Protein AF-A0A4P9VUP2-F1 (afdb_monomer)

pLDDT: mean 77.41, std 13.8, range [39.59, 93.44]

Organism: NCBI:txid202772

Sequence (200 aa):
MFTVSCKVIKLTDTHLALRYLPNLLTIIRLLLIIPISYSLLIERYHLALLLFIVAAASDGLDGFLARKFGWHSRFGAMVDPLADKLMLMAAYIMLTILGHFPLWLTATVIVRDLVIVSGAVSYHFLVGQYEFKPSRIGKLSTFLQIMLALLTIMHLTLLTIPTYISVALIFSVAVVTVMSGLDYVWVWSQKYRQETKRKS

InterPro domains:
  IPR000462 CDP-alcohol phosphatidyltransferase [PF01066] (20-169)
  IPR004570 CDP-diacylglycerol--glycerol-3-phosphate 3-phosphatidyltransferase [PIRSF000847] (20-199)
  IPR043130 CDP-alcohol phosphatidyltransferase, transmembrane domain [G3DSA:1.20.120.1760] (7-196)
  IPR048254 CDP-alcohol phosphatidyltransferase, conserved site [PS00379] (62-84)
  IPR050324 CDP-alcohol phosphatidyltransferase class-I [PTHR14269] (18-186)

Foldseek 3Di:
DDDPDDPPVVVVVVVVVLLCLLVVLLVVLLVLLVVLLVCLVVLVLVVNLVSLVVNVVSLVVSVVSCVVVVSDDPVSVVSSVVSLLVSLLSLQVSCVVVVLAPPVLSVLLVVLVCLVVVVVVVCCVPPHDDPDDQDPLNVVLSVLSSVLSSVSSCCSPPNVDPPVVNVVSSVVSSVSSVVSSVVVVVVSVVVVVVVVVVVD

Nearest PDB structures (foldseek):
  7drk-assembly1_B  TM=8.043E-01  e=2.022E-06  Staphylococcus aureus subsp. aureus N315
  4q7c-assembly1_A  TM=6.728E-01  e=5.869E-03  Archaeoglobus fulgidus DSM 4304
  4q7c-assembly1_B  TM=6.624E-01  e=7.155E-03  Archaeoglobus fulgidus DSM 4304
  4mnd-assembly1_A-2  TM=5.560E-01  e=3.758E-03  Archaeoglobus fulgidus
  6w08-assembly1_A  TM=2.033E-01  e=8.517E+00  Vibrio cholerae O1 biovar El Tor str. N16961

Mean predicted aligned error: 9.99 Å

Radius of gyration: 21.16 Å; Cα contacts (8 Å, |Δi|>4): 131; chains: 1; bounding box: 63×37×69 Å

Structure (mmCIF, N/CA/C/O backbone):
data_AF-A0A4P9VUP2-F1
#
_entry.id   AF-A0A4P9VUP2-F1
#
loop_
_atom_site.group_PDB
_atom_site.id
_atom_site.type_symbol
_atom_site.label_atom_id
_atom_site.label_alt_id
_atom_site.label_comp_id
_atom_site.label_asym_id
_atom_site.label_entity_id
_atom_site.label_seq_id
_atom_site.pdbx_PDB_ins_code
_atom_site.Cartn_x
_atom_site.Cartn_y
_atom_site.Cartn_z
_atom_site.occupancy
_atom_site.B_iso_or_equiv
_atom_site.auth_seq_id
_atom_site.auth_comp_id
_atom_site.auth_asym_id
_atom_site.auth_atom_id
_atom_site.pdbx_PDB_model_num
ATOM 1 N N . MET A 1 1 ? 26.572 20.551 51.428 1.00 39.59 1 MET A N 1
ATOM 2 C CA . MET A 1 1 ? 25.673 19.389 51.254 1.00 39.59 1 MET A CA 1
ATOM 3 C C . MET A 1 1 ? 24.762 19.660 50.054 1.00 39.59 1 MET A C 1
ATOM 5 O O . MET A 1 1 ? 23.651 20.124 50.231 1.00 39.59 1 MET A O 1
ATOM 9 N N . PHE A 1 2 ? 25.266 19.481 48.828 1.00 42.38 2 PHE A N 1
ATOM 10 C CA . PHE A 1 2 ? 24.536 19.740 47.574 1.00 42.38 2 PHE A CA 1
ATOM 11 C C . PHE A 1 2 ? 24.956 18.694 46.537 1.00 42.38 2 PHE A C 1
ATOM 13 O O . PHE A 1 2 ? 25.859 18.934 45.742 1.00 42.38 2 PHE A O 1
ATOM 20 N N . THR A 1 3 ? 24.338 17.510 46.570 1.00 44.03 3 THR A N 1
ATOM 21 C CA . THR A 1 3 ? 24.634 16.472 45.567 1.00 44.03 3 THR A CA 1
ATOM 22 C C . THR A 1 3 ? 23.468 15.511 45.327 1.00 44.03 3 THR A C 1
ATOM 24 O O . THR A 1 3 ? 23.666 14.306 45.337 1.00 44.03 3 THR A O 1
ATOM 27 N N . VAL A 1 4 ? 22.237 15.986 45.099 1.00 48.94 4 VAL A N 1
ATOM 28 C CA . VAL A 1 4 ? 21.150 15.090 44.636 1.00 48.94 4 VAL A CA 1
ATOM 29 C C . VAL A 1 4 ? 20.157 15.826 43.724 1.00 48.94 4 VAL A C 1
ATOM 31 O O . VAL A 1 4 ? 19.003 16.006 44.078 1.00 48.94 4 VAL A O 1
ATOM 34 N N . SER A 1 5 ? 20.579 16.296 42.545 1.00 45.97 5 SER A N 1
ATOM 35 C CA . SER A 1 5 ? 19.615 16.751 41.519 1.00 45.97 5 SER A CA 1
ATOM 36 C C . SER A 1 5 ? 20.206 16.769 40.104 1.00 45.97 5 SER A C 1
ATOM 38 O O . SER A 1 5 ? 20.255 17.795 39.442 1.00 45.97 5 SER A O 1
ATOM 40 N N . CYS A 1 6 ? 20.749 15.640 39.634 1.00 44.41 6 CYS A N 1
ATOM 41 C CA . CYS A 1 6 ? 21.237 15.551 38.243 1.00 44.41 6 CYS A CA 1
ATOM 42 C C . CYS A 1 6 ? 20.919 14.212 37.547 1.00 44.41 6 CYS A C 1
ATOM 44 O O . CYS A 1 6 ? 21.184 14.041 36.361 1.00 44.41 6 CYS A O 1
ATOM 46 N N . LYS A 1 7 ? 20.305 13.245 38.249 1.00 44.66 7 LYS A N 1
ATOM 47 C CA . LYS A 1 7 ? 20.054 11.898 37.696 1.00 44.66 7 LYS A CA 1
ATOM 48 C C . LYS A 1 7 ? 18.617 11.661 37.214 1.00 44.66 7 LYS A C 1
ATOM 50 O O . LYS A 1 7 ? 18.398 10.753 36.424 1.00 44.66 7 LYS A O 1
ATOM 55 N N . VAL A 1 8 ? 17.658 12.494 37.627 1.00 48.06 8 VAL A N 1
ATOM 56 C CA . VAL A 1 8 ? 16.234 12.338 37.261 1.00 48.06 8 VAL A CA 1
ATOM 57 C C . VAL A 1 8 ? 15.907 12.967 35.898 1.00 48.06 8 VAL A C 1
ATOM 59 O O . VAL A 1 8 ? 14.995 12.511 35.223 1.00 48.06 8 VAL A O 1
ATOM 62 N N . ILE A 1 9 ? 16.690 13.944 35.428 1.00 48.47 9 ILE A N 1
ATOM 63 C CA . ILE A 1 9 ? 16.407 14.652 34.164 1.00 48.47 9 ILE A CA 1
ATOM 64 C C . ILE A 1 9 ? 16.790 13.800 32.934 1.00 48.47 9 ILE A C 1
ATOM 66 O O . ILE A 1 9 ? 16.019 13.708 31.987 1.00 48.47 9 ILE A O 1
ATOM 70 N N . LYS A 1 10 ? 17.903 13.046 32.979 1.00 44.09 10 LYS A N 1
ATOM 71 C CA . LYS A 1 10 ? 18.351 12.202 31.846 1.00 44.09 10 LYS A CA 1
ATOM 72 C C . LYS A 1 10 ? 17.485 10.966 31.556 1.00 44.09 10 LYS A C 1
ATOM 74 O O . LYS A 1 10 ? 17.571 10.414 30.459 1.00 44.09 10 LYS A O 1
ATOM 79 N N . LEU A 1 11 ? 16.679 10.510 32.518 1.00 49.81 11 LEU A N 1
ATOM 80 C CA . LEU A 1 11 ? 15.796 9.350 32.331 1.00 49.81 11 LEU A CA 1
ATOM 81 C C . LEU A 1 11 ? 14.461 9.733 31.673 1.00 49.81 11 LEU A C 1
ATOM 83 O O . LEU A 1 11 ? 13.841 8.896 31.029 1.00 49.81 11 LEU A O 1
ATOM 87 N N . THR A 1 12 ? 14.039 10.994 31.762 1.00 52.66 12 THR A N 1
ATOM 88 C CA . THR A 1 12 ? 12.779 11.456 31.158 1.00 52.66 12 THR A CA 1
ATOM 89 C C . THR A 1 12 ? 12.946 11.780 29.669 1.00 52.66 12 THR A C 1
ATOM 91 O O . THR A 1 12 ? 12.065 11.465 28.869 1.00 52.66 12 THR A O 1
ATOM 94 N N . ASP A 1 13 ? 14.105 12.315 29.267 1.00 54.34 13 ASP A N 1
ATOM 95 C CA . ASP A 1 13 ? 14.385 12.711 27.876 1.00 54.34 13 ASP A CA 1
ATOM 96 C C . ASP A 1 13 ? 14.526 11.521 26.915 1.00 54.34 13 ASP A C 1
ATOM 98 O O . ASP A 1 13 ? 14.061 11.568 25.775 1.00 54.34 13 ASP A O 1
ATOM 102 N N . THR A 1 14 ? 15.110 10.413 27.378 1.00 55.12 14 THR A N 1
ATOM 103 C CA . THR A 1 14 ? 15.217 9.181 26.580 1.00 55.12 14 THR A CA 1
ATOM 104 C C . THR A 1 14 ? 13.848 8.540 26.369 1.00 55.12 14 THR A C 1
ATOM 106 O O . THR A 1 14 ? 13.515 8.175 25.245 1.00 55.12 14 THR A O 1
ATOM 109 N N . HIS A 1 15 ? 13.003 8.486 27.401 1.00 54.28 15 HIS A N 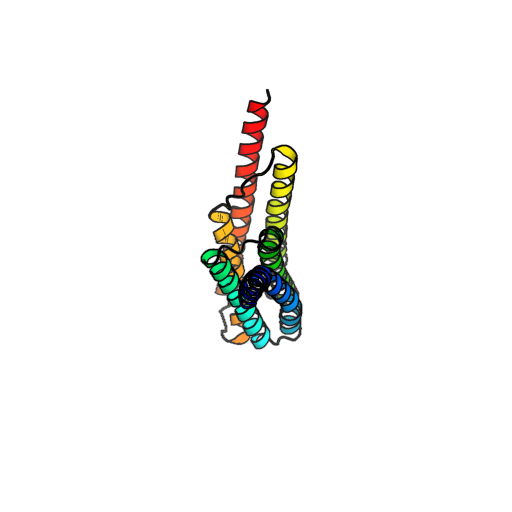1
ATOM 110 C CA . HIS A 1 15 ? 11.629 7.991 27.278 1.00 54.28 15 HIS A CA 1
ATOM 111 C C . HIS A 1 15 ? 10.744 8.865 26.368 1.00 54.28 15 HIS A C 1
ATOM 113 O O . HIS A 1 15 ? 9.864 8.333 25.690 1.00 54.28 15 HIS A O 1
ATOM 119 N N . LEU A 1 16 ? 10.985 10.180 26.312 1.00 57.41 16 LEU A N 1
ATOM 120 C CA . LEU A 1 16 ? 10.319 11.095 25.379 1.00 57.41 16 LEU A CA 1
ATOM 121 C C . LEU A 1 16 ? 10.780 10.873 23.934 1.00 57.41 16 LEU A C 1
ATOM 123 O O . LEU A 1 16 ? 9.935 10.668 23.067 1.00 57.41 16 LEU A O 1
ATOM 127 N N . ALA A 1 17 ? 12.091 10.852 23.675 1.00 59.94 17 ALA A N 1
ATOM 128 C CA . ALA A 1 17 ? 12.650 10.656 22.333 1.00 59.94 17 ALA A CA 1
ATOM 129 C C . ALA A 1 17 ? 12.236 9.309 21.717 1.00 59.94 17 ALA A C 1
ATOM 131 O O . ALA A 1 17 ? 11.832 9.236 20.556 1.00 59.94 17 ALA A O 1
ATOM 132 N N . LEU A 1 18 ? 12.255 8.247 22.523 1.00 60.84 18 LEU A N 1
ATOM 133 C CA . LEU A 1 18 ? 11.871 6.900 22.112 1.00 60.84 18 LEU A CA 1
ATOM 134 C C . LEU A 1 18 ? 10.383 6.791 21.725 1.00 60.84 18 LEU A C 1
ATOM 136 O O . LEU A 1 18 ? 10.020 6.007 20.851 1.00 60.84 18 LEU A O 1
ATOM 140 N N . ARG A 1 19 ? 9.518 7.633 22.305 1.00 61.41 19 ARG A N 1
ATOM 141 C CA . ARG A 1 19 ? 8.081 7.679 21.994 1.00 61.41 19 ARG A CA 1
ATOM 142 C C . ARG A 1 19 ? 7.774 8.285 20.618 1.00 61.41 19 ARG A C 1
ATOM 144 O O . ARG A 1 19 ? 6.694 8.039 20.083 1.00 61.41 19 ARG A O 1
ATOM 151 N N . TYR A 1 20 ? 8.703 9.054 20.045 1.00 70.00 20 TYR A N 1
ATOM 152 C CA . TYR A 1 20 ? 8.580 9.638 18.705 1.00 70.00 20 TYR A CA 1
ATOM 153 C C . TYR A 1 20 ? 9.154 8.753 17.596 1.00 70.00 20 TYR A C 1
ATOM 155 O O . TYR A 1 20 ? 8.881 9.029 16.430 1.00 70.00 20 TYR A O 1
ATOM 163 N N . LEU A 1 21 ? 9.888 7.684 17.931 1.00 73.38 21 LEU A N 1
ATOM 164 C CA . LEU A 1 21 ? 10.453 6.759 16.943 1.00 73.38 21 LEU A CA 1
ATOM 165 C C . LEU A 1 21 ? 9.403 6.212 15.962 1.00 73.38 21 LEU A C 1
ATOM 167 O O . LEU A 1 21 ? 9.634 6.349 14.762 1.00 73.38 21 LEU A O 1
ATOM 171 N N . PRO A 1 22 ? 8.231 5.704 16.406 1.00 71.06 22 PRO A N 1
ATOM 172 C CA . PRO A 1 22 ? 7.223 5.203 15.470 1.00 71.06 22 PRO A CA 1
ATOM 173 C C . PRO A 1 22 ? 6.727 6.297 14.517 1.00 71.06 22 PRO A C 1
ATOM 175 O O . PRO A 1 22 ? 6.568 6.072 13.325 1.00 71.06 22 PRO A O 1
ATOM 178 N N . ASN A 1 23 ? 6.545 7.523 15.020 1.00 77.75 23 ASN A N 1
ATOM 179 C CA . ASN A 1 23 ? 6.106 8.642 14.188 1.00 77.75 23 ASN A CA 1
ATOM 180 C C . ASN A 1 23 ? 7.173 9.026 13.152 1.00 77.75 23 ASN A C 1
ATOM 182 O O . ASN A 1 23 ? 6.862 9.231 11.983 1.00 77.75 23 ASN A O 1
ATOM 186 N N . LEU A 1 24 ? 8.444 9.077 13.557 1.00 80.44 24 LEU A N 1
ATOM 187 C CA . LEU A 1 24 ? 9.547 9.357 12.643 1.00 80.44 24 LEU A CA 1
ATOM 188 C C . LEU A 1 24 ? 9.629 8.306 11.531 1.00 80.44 24 LEU A C 1
ATOM 190 O O . LEU A 1 24 ? 9.800 8.662 10.369 1.00 80.44 24 LEU A O 1
ATOM 194 N N . LEU A 1 25 ? 9.459 7.030 11.867 1.00 79.81 25 LEU A N 1
ATOM 195 C CA . LEU A 1 25 ? 9.545 5.950 10.892 1.00 79.81 25 LEU A CA 1
ATOM 196 C C . LEU A 1 25 ? 8.349 5.929 9.931 1.00 79.81 25 LEU A C 1
ATOM 198 O O . LEU A 1 25 ? 8.556 5.739 8.733 1.00 79.81 25 LEU A O 1
ATOM 202 N N . THR A 1 26 ? 7.137 6.278 10.385 1.00 81.56 26 THR A N 1
ATOM 203 C CA . THR A 1 26 ? 5.999 6.513 9.470 1.00 81.56 26 THR A CA 1
ATOM 204 C C . THR A 1 26 ? 6.253 7.668 8.495 1.00 81.56 26 THR A C 1
ATOM 206 O O . THR A 1 26 ? 5.933 7.556 7.311 1.00 81.56 26 THR A O 1
ATOM 209 N N . ILE A 1 27 ? 6.884 8.761 8.947 1.00 83.06 27 ILE A N 1
ATOM 210 C CA . ILE A 1 27 ? 7.253 9.899 8.085 1.00 83.06 27 ILE A CA 1
ATOM 211 C C . ILE A 1 27 ? 8.319 9.481 7.072 1.00 83.06 27 ILE A C 1
ATOM 213 O O . ILE A 1 27 ? 8.201 9.796 5.889 1.00 83.06 27 ILE A O 1
ATOM 217 N N . ILE A 1 28 ? 9.340 8.745 7.517 1.00 85.38 28 ILE A N 1
ATOM 218 C CA . ILE A 1 28 ? 10.370 8.183 6.639 1.00 85.38 28 ILE A CA 1
ATOM 219 C C . ILE A 1 28 ? 9.712 7.288 5.583 1.00 85.38 28 ILE A C 1
ATOM 221 O O . ILE A 1 28 ? 10.010 7.433 4.403 1.00 85.38 28 ILE A O 1
ATOM 225 N N . ARG A 1 29 ? 8.761 6.430 5.965 1.00 84.25 29 ARG A N 1
ATOM 226 C CA . ARG A 1 29 ? 8.033 5.555 5.035 1.00 84.25 29 ARG A CA 1
ATOM 227 C C . ARG A 1 29 ? 7.263 6.344 3.982 1.00 84.25 29 ARG A C 1
ATOM 229 O O . ARG A 1 29 ? 7.389 6.047 2.798 1.00 84.25 29 ARG A O 1
ATOM 236 N N . LEU A 1 30 ? 6.532 7.382 4.393 1.00 85.81 30 LEU A N 1
ATOM 237 C CA . LEU A 1 30 ? 5.854 8.296 3.468 1.00 85.81 30 LEU A CA 1
ATOM 238 C C . LEU A 1 30 ? 6.846 8.970 2.512 1.00 85.81 30 LEU A C 1
ATOM 240 O O . LEU A 1 30 ? 6.576 9.065 1.316 1.00 85.81 30 LEU A O 1
ATOM 244 N N . LEU A 1 31 ? 8.012 9.382 3.014 1.00 88.62 31 LEU A N 1
ATOM 245 C CA . LEU A 1 31 ? 9.074 9.951 2.188 1.00 88.62 31 LEU A CA 1
ATOM 246 C C . LEU A 1 31 ? 9.635 8.922 1.195 1.00 88.62 31 LEU A C 1
ATOM 248 O O . LEU A 1 31 ? 9.924 9.293 0.062 1.00 88.62 31 LEU A O 1
ATOM 252 N N . LEU A 1 32 ? 9.738 7.642 1.583 1.00 87.69 32 LEU A N 1
ATOM 253 C CA . LEU A 1 32 ? 10.213 6.533 0.742 1.00 87.69 32 LEU A CA 1
ATOM 254 C C . LEU A 1 32 ? 9.271 6.200 -0.425 1.00 87.69 32 LEU A C 1
ATOM 256 O O . LEU A 1 32 ? 9.732 5.661 -1.431 1.00 87.69 32 LEU A O 1
ATOM 260 N N . ILE A 1 33 ? 7.989 6.568 -0.358 1.00 88.81 33 ILE A N 1
ATOM 261 C CA . ILE A 1 33 ? 7.045 6.375 -1.473 1.00 88.81 33 ILE A CA 1
ATOM 262 C C . ILE A 1 33 ? 7.548 7.076 -2.743 1.00 88.81 33 ILE A C 1
ATOM 264 O O . ILE A 1 33 ? 7.440 6.523 -3.841 1.00 88.81 33 ILE A O 1
ATOM 268 N N . ILE A 1 34 ? 8.132 8.269 -2.599 1.00 90.44 34 ILE A N 1
ATOM 269 C CA . ILE A 1 34 ? 8.640 9.079 -3.712 1.00 90.44 34 ILE A CA 1
ATOM 270 C C . ILE A 1 34 ? 9.792 8.371 -4.447 1.00 90.44 34 ILE A C 1
ATOM 272 O O . ILE A 1 34 ? 9.643 8.124 -5.645 1.00 90.44 34 ILE A O 1
ATOM 276 N N . PRO A 1 35 ? 10.917 7.994 -3.800 1.00 91.44 35 PRO A N 1
ATOM 277 C CA . PRO A 1 35 ? 12.009 7.310 -4.478 1.00 91.44 35 PRO A CA 1
ATOM 278 C C . PRO A 1 35 ? 11.624 5.909 -4.961 1.00 91.44 35 PRO A C 1
ATOM 280 O O . PRO A 1 35 ? 12.152 5.489 -5.987 1.00 91.44 35 PRO A O 1
ATOM 283 N N . ILE A 1 36 ? 10.694 5.198 -4.304 1.00 89.56 36 ILE A N 1
ATOM 284 C CA . ILE A 1 36 ? 10.163 3.923 -4.821 1.00 89.56 36 ILE A CA 1
ATOM 285 C C . ILE A 1 36 ? 9.438 4.160 -6.149 1.00 89.56 36 ILE A C 1
ATOM 287 O O . ILE A 1 36 ? 9.768 3.530 -7.153 1.00 89.56 36 ILE A O 1
ATOM 291 N N . SER A 1 37 ? 8.491 5.100 -6.169 1.00 89.31 37 SER A N 1
ATOM 292 C CA . SER A 1 37 ? 7.700 5.421 -7.363 1.00 89.31 37 SER A CA 1
ATOM 293 C C . SER A 1 37 ? 8.581 5.945 -8.494 1.00 89.31 37 SER A C 1
ATOM 295 O O . SER A 1 37 ? 8.442 5.523 -9.638 1.00 89.31 37 SER A O 1
ATOM 297 N N . TYR A 1 38 ? 9.547 6.806 -8.166 1.00 91.31 38 TYR A N 1
ATOM 298 C CA . TYR A 1 38 ? 10.526 7.308 -9.121 1.00 91.31 38 TYR A CA 1
ATOM 299 C C . TYR A 1 38 ? 11.408 6.186 -9.679 1.00 91.31 38 TYR A C 1
ATOM 301 O O . TYR A 1 38 ? 11.597 6.120 -10.887 1.00 91.31 38 TYR A O 1
ATOM 309 N N . SER A 1 39 ? 11.893 5.269 -8.832 1.00 90.25 39 SER A N 1
ATOM 310 C CA . SER A 1 39 ? 12.714 4.125 -9.260 1.00 90.25 39 SER A CA 1
ATOM 311 C C . SER A 1 39 ? 11.954 3.175 -10.185 1.00 90.25 39 SER A C 1
ATOM 313 O O . SER A 1 39 ? 12.545 2.656 -11.128 1.00 90.25 39 SER A O 1
ATOM 315 N N . LEU A 1 40 ? 10.656 2.967 -9.938 1.00 88.75 40 LEU A N 1
ATOM 316 C CA . LEU A 1 40 ? 9.776 2.221 -10.841 1.00 88.75 40 LEU A CA 1
ATOM 317 C C . LEU A 1 40 ? 9.625 2.940 -12.187 1.00 88.75 40 LEU A C 1
ATOM 319 O O . LEU A 1 40 ? 9.721 2.295 -13.225 1.00 88.75 40 LEU A O 1
ATOM 323 N N . LEU A 1 41 ? 9.441 4.263 -12.171 1.00 89.44 41 LEU A N 1
ATOM 324 C CA . LEU A 1 41 ? 9.254 5.069 -13.379 1.00 89.44 41 LEU A CA 1
ATOM 325 C C . LEU A 1 41 ? 10.485 5.069 -14.298 1.00 89.44 41 LEU A C 1
ATOM 327 O O . LEU A 1 41 ? 10.334 5.042 -15.512 1.00 89.44 41 LEU A O 1
ATOM 331 N N . ILE A 1 42 ? 11.694 5.087 -13.731 1.00 91.44 42 ILE A N 1
ATOM 332 C CA . ILE A 1 42 ? 12.955 5.001 -14.493 1.00 91.44 42 ILE A CA 1
ATOM 333 C C . ILE A 1 42 ? 13.393 3.553 -14.773 1.00 91.44 42 ILE A C 1
ATOM 335 O O . ILE A 1 42 ? 14.560 3.324 -15.091 1.00 91.44 42 ILE A O 1
ATOM 339 N N . GLU A 1 43 ? 12.501 2.578 -14.566 1.00 85.81 43 GLU A N 1
ATOM 340 C CA . GLU A 1 43 ? 12.733 1.140 -14.774 1.00 85.81 43 GLU A CA 1
ATOM 341 C C . GLU A 1 43 ? 13.928 0.571 -13.979 1.00 85.81 43 GLU A C 1
ATOM 343 O O . GLU A 1 43 ? 14.460 -0.505 -14.257 1.00 85.81 43 GLU A O 1
ATOM 348 N N . ARG A 1 44 ? 14.352 1.255 -12.907 1.00 89.19 44 ARG A N 1
ATOM 349 C CA . ARG A 1 44 ? 15.364 0.752 -11.966 1.00 89.19 44 ARG A CA 1
ATOM 350 C C . ARG A 1 44 ? 14.708 -0.127 -10.915 1.00 89.19 44 ARG A C 1
ATOM 352 O O . ARG A 1 44 ? 14.742 0.156 -9.714 1.00 89.19 44 ARG A O 1
ATOM 359 N N . TYR A 1 45 ? 14.145 -1.238 -11.374 1.00 87.94 45 TYR A N 1
ATOM 360 C CA . TYR A 1 45 ? 13.364 -2.139 -10.534 1.00 87.94 45 TYR A CA 1
ATOM 361 C C . TYR A 1 45 ? 14.167 -2.700 -9.348 1.00 87.94 45 TYR A C 1
ATOM 363 O O . TYR A 1 45 ? 13.601 -2.939 -8.288 1.00 87.94 45 TYR A O 1
ATOM 371 N N . HIS A 1 46 ? 15.490 -2.864 -9.483 1.00 88.25 46 HIS A N 1
ATOM 372 C CA . HIS A 1 46 ? 16.362 -3.364 -8.412 1.00 88.25 46 HIS A CA 1
ATOM 373 C C . HIS A 1 46 ? 16.421 -2.395 -7.221 1.00 88.25 46 HIS A C 1
ATOM 375 O O . HIS A 1 46 ? 16.355 -2.826 -6.070 1.00 88.25 46 HIS A O 1
ATOM 381 N N . LEU A 1 47 ? 16.479 -1.084 -7.491 1.00 89.12 47 LEU A N 1
ATOM 382 C CA . LEU A 1 47 ? 16.391 -0.054 -6.455 1.00 89.12 47 LEU A CA 1
ATOM 383 C C . LEU A 1 47 ? 14.983 0.010 -5.872 1.00 89.12 47 LEU A C 1
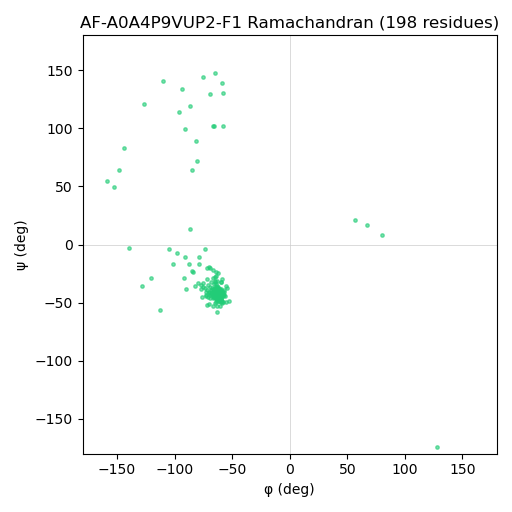ATOM 385 O O . LEU A 1 47 ? 14.842 0.095 -4.656 1.00 89.12 47 LEU A O 1
ATOM 389 N N . ALA A 1 48 ? 13.948 -0.081 -6.714 1.00 88.94 48 ALA A N 1
ATOM 390 C CA . ALA A 1 48 ? 12.565 -0.102 -6.247 1.00 88.94 48 ALA A CA 1
ATOM 391 C C . ALA A 1 48 ? 12.309 -1.277 -5.289 1.00 88.94 48 ALA A C 1
ATOM 393 O O . ALA A 1 48 ? 11.728 -1.077 -4.225 1.00 88.94 48 ALA A O 1
ATOM 394 N N . LEU A 1 49 ? 12.800 -2.475 -5.623 1.00 88.81 49 LEU A N 1
ATOM 395 C CA . LEU A 1 49 ? 12.702 -3.666 -4.781 1.00 88.81 49 LEU A CA 1
ATOM 396 C C . LEU A 1 49 ? 13.418 -3.465 -3.446 1.00 88.81 49 LEU A C 1
ATOM 398 O O . LEU A 1 49 ? 12.841 -3.733 -2.395 1.00 88.81 49 LEU A O 1
ATOM 402 N N . LEU A 1 50 ? 14.660 -2.974 -3.482 1.00 90.94 50 LEU A N 1
ATOM 403 C CA . LEU A 1 50 ? 15.453 -2.749 -2.277 1.00 90.94 50 LEU A CA 1
ATOM 404 C C . LEU A 1 50 ? 14.786 -1.720 -1.358 1.00 90.94 50 LEU A C 1
ATOM 406 O O . LEU A 1 50 ? 14.632 -1.978 -0.167 1.00 90.94 50 LEU A O 1
ATOM 410 N N . LEU A 1 51 ? 14.331 -0.592 -1.905 1.00 90.69 51 LEU A N 1
ATOM 411 C CA . LEU A 1 51 ? 13.623 0.439 -1.146 1.00 90.69 51 LEU A CA 1
ATOM 412 C C . LEU A 1 51 ? 12.299 -0.078 -0.574 1.00 90.69 51 LEU A C 1
ATOM 414 O O . LEU A 1 51 ? 11.979 0.219 0.574 1.00 90.69 51 LEU A O 1
ATOM 418 N N . PHE A 1 52 ? 11.551 -0.874 -1.341 1.00 88.44 52 PHE A N 1
ATOM 419 C CA . PHE A 1 52 ? 10.293 -1.466 -0.891 1.00 88.44 52 PHE A CA 1
ATOM 420 C C . PHE A 1 52 ? 10.508 -2.471 0.250 1.00 88.44 52 PHE A C 1
ATOM 422 O O . PHE A 1 52 ? 9.786 -2.434 1.244 1.00 88.44 52 PHE A O 1
ATOM 429 N N . ILE A 1 53 ? 11.528 -3.332 0.151 1.00 88.44 53 ILE A N 1
ATOM 430 C CA . ILE A 1 53 ? 11.898 -4.272 1.220 1.00 88.44 53 ILE A CA 1
ATOM 431 C C . ILE A 1 53 ? 12.343 -3.514 2.470 1.00 88.44 53 ILE A C 1
ATOM 433 O O . ILE A 1 53 ? 11.911 -3.860 3.567 1.00 88.44 53 ILE A O 1
ATOM 437 N N . VAL A 1 54 ? 13.170 -2.475 2.321 1.00 89.56 54 VAL A N 1
ATOM 438 C CA . VAL A 1 54 ? 13.601 -1.635 3.448 1.00 89.56 54 VAL A CA 1
ATOM 439 C C . VAL A 1 54 ? 12.394 -0.981 4.118 1.00 89.56 54 VAL A C 1
ATOM 441 O O . VAL A 1 54 ? 12.265 -1.076 5.334 1.00 89.56 54 VAL A O 1
ATOM 444 N N . ALA A 1 55 ? 11.472 -0.401 3.345 1.00 87.19 55 ALA A N 1
ATOM 445 C CA . ALA A 1 55 ? 10.259 0.214 3.879 1.00 87.19 55 ALA A CA 1
ATOM 446 C C . ALA A 1 55 ? 9.370 -0.793 4.633 1.00 87.19 55 ALA A C 1
ATOM 448 O O . ALA A 1 55 ? 8.910 -0.502 5.737 1.00 87.19 55 ALA A O 1
ATOM 449 N N . ALA A 1 56 ? 9.170 -1.990 4.072 1.00 83.81 56 ALA A N 1
ATOM 450 C CA . ALA A 1 56 ? 8.391 -3.056 4.702 1.00 83.81 56 ALA A CA 1
ATOM 451 C C . ALA A 1 56 ? 9.069 -3.615 5.967 1.00 83.81 56 ALA A C 1
ATOM 453 O O . ALA A 1 56 ? 8.402 -3.929 6.951 1.00 83.81 56 ALA A O 1
ATOM 454 N N . ALA A 1 57 ? 10.400 -3.726 5.966 1.00 85.75 57 ALA A N 1
ATOM 455 C CA . ALA A 1 57 ? 11.160 -4.150 7.136 1.00 85.75 57 ALA A CA 1
ATOM 456 C C . ALA A 1 57 ? 11.100 -3.104 8.260 1.00 85.75 57 ALA A C 1
ATOM 458 O O . ALA A 1 57 ? 10.966 -3.480 9.425 1.00 85.75 57 ALA A O 1
ATOM 459 N N . SER A 1 58 ? 11.155 -1.810 7.923 1.00 84.12 58 SER A N 1
ATOM 460 C CA . SER A 1 58 ? 10.982 -0.723 8.892 1.00 84.12 58 SER A CA 1
ATOM 461 C C . SER A 1 58 ? 9.629 -0.808 9.600 1.00 84.12 58 SER A C 1
ATOM 463 O O . SER A 1 58 ? 9.607 -0.744 10.823 1.00 84.12 58 SER A O 1
ATOM 465 N N . ASP A 1 59 ? 8.535 -1.076 8.878 1.00 80.50 59 ASP A N 1
ATOM 466 C CA . ASP A 1 59 ? 7.207 -1.265 9.487 1.00 80.50 59 ASP A CA 1
ATOM 467 C C . ASP A 1 59 ? 7.155 -2.408 10.505 1.00 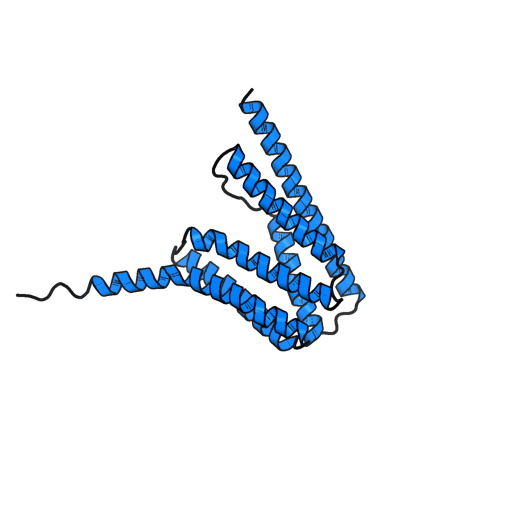80.50 59 ASP A C 1
ATOM 469 O O . ASP A 1 59 ? 6.726 -2.239 11.651 1.00 80.50 59 ASP A O 1
ATOM 473 N N . GLY A 1 60 ? 7.674 -3.576 10.121 1.00 76.75 60 GLY A N 1
ATOM 474 C CA . GLY A 1 60 ? 7.716 -4.730 11.015 1.00 76.75 60 GLY A CA 1
ATOM 475 C C . GLY A 1 60 ? 8.521 -4.455 12.289 1.00 76.75 60 GLY A C 1
ATOM 476 O O . GLY A 1 60 ? 8.129 -4.889 13.379 1.00 76.75 60 GLY A O 1
ATOM 477 N N . LEU A 1 61 ? 9.626 -3.713 12.165 1.00 78.94 61 LEU A N 1
ATOM 478 C CA . LEU A 1 61 ? 10.445 -3.298 13.301 1.00 78.94 61 LEU A CA 1
ATOM 479 C C . LEU A 1 61 ? 9.691 -2.313 14.201 1.00 78.94 61 LEU A C 1
ATOM 481 O O . LEU A 1 61 ? 9.653 -2.527 15.413 1.00 78.94 61 LEU A O 1
ATOM 485 N N . ASP A 1 62 ? 9.026 -1.306 13.642 1.00 75.62 62 ASP A N 1
ATOM 486 C CA . ASP A 1 62 ? 8.257 -0.314 14.406 1.00 75.62 62 ASP A CA 1
ATOM 487 C C . ASP A 1 62 ? 7.111 -0.956 15.171 1.00 75.62 62 ASP A C 1
ATOM 489 O O . ASP A 1 62 ? 6.940 -0.717 16.370 1.00 75.62 62 ASP A O 1
ATOM 493 N N . GLY A 1 63 ? 6.371 -1.843 14.505 1.00 73.38 63 GLY A N 1
ATOM 494 C CA . GLY A 1 63 ? 5.291 -2.609 15.111 1.00 73.38 63 GLY A CA 1
ATOM 495 C C . GLY A 1 63 ? 5.789 -3.523 16.231 1.00 73.38 63 GLY A C 1
ATOM 496 O O . GLY A 1 63 ? 5.122 -3.669 17.262 1.00 73.38 63 GLY A O 1
ATOM 497 N N . PHE A 1 64 ? 6.977 -4.117 16.083 1.00 76.62 64 PHE A N 1
ATOM 498 C CA . PHE A 1 64 ? 7.597 -4.922 17.134 1.00 76.62 64 PHE A CA 1
ATOM 499 C C . PHE A 1 64 ? 8.046 -4.066 18.327 1.00 76.62 64 PHE A C 1
ATOM 501 O O . PHE A 1 64 ? 7.738 -4.406 19.474 1.00 76.62 64 PHE A O 1
ATOM 508 N N . LEU A 1 65 ? 8.718 -2.937 18.079 1.00 72.44 65 LEU A N 1
ATOM 509 C CA . LEU A 1 65 ? 9.152 -2.004 19.122 1.00 72.44 65 LEU A CA 1
ATOM 510 C C . LEU A 1 65 ? 7.946 -1.417 19.872 1.00 72.44 65 LEU A C 1
ATOM 512 O O . LEU A 1 65 ? 7.934 -1.412 21.105 1.00 72.44 65 LEU A O 1
ATOM 516 N N . ALA A 1 66 ? 6.896 -1.001 19.164 1.00 70.75 66 ALA A N 1
ATOM 517 C CA . ALA A 1 66 ? 5.685 -0.444 19.762 1.00 70.75 66 ALA A CA 1
ATOM 518 C C . ALA A 1 66 ? 4.975 -1.449 20.683 1.00 70.75 66 ALA A C 1
ATOM 520 O O . ALA A 1 66 ? 4.509 -1.069 21.762 1.00 70.75 66 ALA A O 1
ATOM 521 N N . ARG A 1 67 ? 4.926 -2.734 20.300 1.00 72.50 67 ARG A N 1
ATOM 522 C CA . ARG A 1 67 ? 4.361 -3.813 21.132 1.00 72.50 67 ARG A CA 1
ATOM 523 C C . ARG A 1 67 ? 5.228 -4.132 22.344 1.00 72.50 67 ARG A C 1
ATOM 525 O O . ARG A 1 67 ? 4.689 -4.355 23.422 1.00 72.50 67 ARG A O 1
ATOM 532 N N . LYS A 1 68 ? 6.553 -4.152 22.179 1.00 74.38 68 LYS A N 1
ATOM 533 C CA . LYS A 1 68 ? 7.491 -4.519 23.248 1.00 74.38 68 LYS A CA 1
ATOM 534 C C . LYS A 1 68 ? 7.628 -3.430 24.313 1.00 74.38 68 LYS A C 1
ATOM 536 O O . LYS A 1 68 ? 7.748 -3.753 25.489 1.00 74.38 68 LYS A O 1
ATOM 541 N N . PHE A 1 69 ? 7.606 -2.159 23.913 1.00 70.12 69 PHE A N 1
ATOM 542 C CA . PHE A 1 69 ? 7.840 -1.024 24.812 1.00 70.12 69 PHE A CA 1
ATOM 543 C C . PHE A 1 69 ? 6.571 -0.244 25.187 1.00 70.12 69 PHE A C 1
ATOM 545 O O . PHE A 1 69 ? 6.637 0.689 25.985 1.00 70.12 69 PHE A O 1
ATOM 552 N N . GLY A 1 70 ? 5.408 -0.600 24.628 1.00 65.06 70 GLY A N 1
ATOM 553 C CA . GLY A 1 70 ? 4.136 0.067 24.926 1.00 65.06 70 GLY A CA 1
ATOM 554 C C . GLY A 1 70 ? 4.064 1.516 24.430 1.00 65.06 70 GLY A C 1
ATOM 555 O O . GLY A 1 70 ? 3.201 2.282 24.858 1.00 65.06 70 GLY A O 1
ATOM 556 N N . TRP A 1 71 ? 4.955 1.922 23.522 1.00 67.31 71 TRP A N 1
ATOM 557 C CA . TRP A 1 71 ? 5.005 3.279 22.975 1.00 67.31 71 TRP A CA 1
ATOM 558 C C . TRP A 1 71 ? 3.959 3.461 21.878 1.00 67.31 71 TRP A C 1
ATOM 560 O O . TRP A 1 71 ? 4.270 3.532 20.695 1.00 67.31 71 TRP A O 1
ATOM 570 N N . HIS A 1 72 ? 2.692 3.521 22.280 1.00 61.84 72 HIS A N 1
ATOM 571 C CA . HIS A 1 72 ? 1.591 3.848 21.381 1.00 61.84 72 HIS A CA 1
ATOM 572 C C . HIS A 1 72 ? 1.275 5.342 21.487 1.00 61.84 72 HIS A C 1
ATOM 574 O O . HIS A 1 72 ? 0.837 5.842 22.527 1.00 61.84 72 HIS A O 1
ATOM 580 N N . SER A 1 73 ? 1.516 6.074 20.401 1.00 68.81 73 SER A N 1
ATOM 581 C CA . SER A 1 73 ? 1.011 7.436 20.224 1.00 68.81 73 SER A CA 1
ATOM 582 C C . SER A 1 73 ? -0.320 7.353 19.469 1.00 68.81 73 SER A C 1
ATOM 584 O O . SER A 1 73 ? -0.421 6.625 18.484 1.00 68.81 73 SER A O 1
ATOM 586 N N . ARG A 1 74 ? -1.361 8.076 19.922 1.00 67.31 74 ARG A N 1
ATOM 587 C CA . ARG A 1 74 ? -2.682 8.069 19.250 1.00 67.31 74 ARG A CA 1
ATOM 588 C C . ARG A 1 74 ? -2.587 8.547 17.799 1.00 67.31 74 ARG A C 1
ATOM 590 O O . ARG A 1 74 ? -3.342 8.079 16.958 1.00 67.31 74 ARG A O 1
ATOM 597 N N . PHE A 1 75 ? -1.659 9.464 17.527 1.00 66.50 75 PHE A N 1
ATOM 598 C CA . PHE A 1 75 ? -1.405 9.988 16.190 1.00 66.50 75 PHE A CA 1
ATOM 599 C C . PHE A 1 75 ? -0.723 8.941 15.301 1.00 66.50 75 PHE A C 1
ATOM 601 O O . PHE A 1 75 ? -1.243 8.605 14.243 1.00 66.50 75 PHE A O 1
ATOM 608 N N . GLY A 1 76 ? 0.377 8.349 15.775 1.00 66.06 76 GLY A N 1
ATOM 609 C CA . GLY A 1 76 ? 1.113 7.318 15.040 1.00 66.06 76 GLY A CA 1
ATOM 610 C C . GLY A 1 76 ? 0.255 6.085 14.762 1.00 66.06 76 GLY A C 1
ATOM 611 O O . GLY A 1 76 ? 0.252 5.595 13.646 1.00 66.06 76 GLY A O 1
ATOM 612 N N . ALA A 1 77 ? -0.573 5.657 15.719 1.00 67.94 77 ALA A N 1
ATOM 613 C CA . ALA A 1 77 ? -1.474 4.517 15.540 1.00 67.94 77 ALA A CA 1
ATOM 614 C C . ALA A 1 77 ? -2.524 4.713 14.427 1.00 67.94 77 ALA A C 1
ATOM 616 O O . ALA A 1 77 ? -3.027 3.731 13.886 1.00 67.94 77 ALA A O 1
ATOM 617 N N . MET A 1 78 ? -2.872 5.961 14.094 1.00 68.25 78 MET A N 1
ATOM 618 C CA . MET A 1 78 ? -3.784 6.279 12.992 1.00 68.25 78 MET A CA 1
ATOM 619 C C . MET A 1 78 ? -3.034 6.484 11.668 1.00 68.25 78 MET A C 1
ATOM 621 O O . MET A 1 78 ? -3.523 6.081 10.614 1.00 68.25 78 MET A O 1
ATOM 625 N N . VAL A 1 79 ? -1.858 7.116 11.720 1.00 72.62 79 VAL A N 1
ATOM 626 C CA . VAL A 1 79 ? -1.049 7.444 10.536 1.00 72.62 79 VAL A CA 1
ATOM 627 C C . VAL A 1 79 ? -0.335 6.218 9.971 1.00 72.62 79 VAL A C 1
ATOM 629 O O . VAL A 1 79 ? -0.209 6.114 8.758 1.00 72.62 79 VAL A O 1
ATOM 632 N N . ASP A 1 80 ? 0.074 5.273 10.812 1.00 74.69 80 ASP A N 1
ATOM 633 C CA . ASP A 1 80 ? 0.831 4.082 10.413 1.00 74.69 80 ASP A CA 1
ATOM 634 C C . ASP A 1 80 ? 0.046 3.195 9.414 1.00 74.69 80 ASP A C 1
ATOM 636 O O . ASP A 1 80 ? 0.495 3.053 8.272 1.00 74.69 80 ASP A O 1
ATOM 640 N N . PRO A 1 81 ? -1.214 2.778 9.688 1.00 74.69 81 PRO A N 1
ATOM 641 C CA . PRO A 1 81 ? -2.026 2.060 8.698 1.00 74.69 81 PRO A CA 1
ATOM 642 C C . PRO A 1 81 ? -2.364 2.876 7.443 1.00 74.69 81 PRO A C 1
ATOM 644 O O . PRO A 1 81 ? -2.703 2.307 6.403 1.00 74.69 81 PRO A O 1
ATOM 647 N N . LEU A 1 82 ? -2.354 4.210 7.539 1.00 78.38 82 LEU A N 1
ATOM 648 C CA . LEU A 1 82 ? -2.603 5.089 6.400 1.00 78.38 82 LEU A CA 1
ATOM 649 C C . LEU A 1 82 ? -1.374 5.141 5.486 1.00 78.38 82 LEU A C 1
ATOM 651 O O . LEU A 1 82 ? -1.520 5.002 4.273 1.00 78.38 82 LEU A O 1
ATOM 655 N N . ALA A 1 83 ? -0.179 5.289 6.061 1.00 83.12 83 ALA A N 1
ATOM 656 C CA . ALA A 1 83 ? 1.087 5.289 5.338 1.00 83.12 83 ALA A CA 1
ATOM 657 C C . ALA A 1 83 ? 1.304 3.969 4.586 1.00 83.12 83 ALA A C 1
ATOM 659 O O . ALA A 1 83 ? 1.665 3.996 3.409 1.00 83.12 83 ALA A O 1
ATOM 660 N N . ASP A 1 84 ? 0.988 2.832 5.211 1.00 81.56 84 ASP A N 1
ATOM 661 C CA . ASP A 1 84 ? 1.071 1.517 4.565 1.00 81.56 84 ASP A CA 1
ATOM 662 C C . ASP A 1 84 ? 0.178 1.400 3.338 1.00 81.56 84 ASP A C 1
ATOM 664 O O . ASP A 1 84 ? 0.614 0.970 2.266 1.00 81.56 84 ASP A O 1
ATOM 668 N N . LYS A 1 85 ? -1.082 1.815 3.476 1.00 85.75 85 LYS A N 1
ATOM 669 C CA . LYS A 1 85 ? -2.029 1.793 2.362 1.00 85.75 85 LYS A CA 1
ATOM 670 C C . LYS A 1 85 ? -1.594 2.727 1.245 1.00 85.75 85 LYS A C 1
ATOM 672 O O . LYS A 1 85 ? -1.665 2.338 0.086 1.00 85.75 85 LYS A O 1
ATOM 677 N N . LEU A 1 86 ? -1.116 3.927 1.572 1.00 88.75 86 LEU A N 1
ATOM 678 C CA . LEU A 1 86 ? -0.628 4.881 0.576 1.00 88.75 86 LEU A CA 1
ATOM 679 C C . LEU A 1 86 ? 0.583 4.337 -0.183 1.00 88.75 86 LEU A C 1
ATOM 681 O O . LEU A 1 86 ? 0.630 4.459 -1.405 1.00 88.75 86 LEU A O 1
ATOM 685 N N . MET A 1 87 ? 1.526 3.694 0.510 1.00 88.19 87 MET A N 1
ATOM 686 C CA . MET A 1 87 ? 2.680 3.062 -0.128 1.00 88.19 87 MET A CA 1
ATOM 687 C C . MET A 1 87 ? 2.246 1.953 -1.092 1.00 88.19 87 MET A C 1
ATOM 689 O O . MET A 1 87 ? 2.715 1.904 -2.231 1.00 88.19 87 MET A O 1
ATOM 693 N N . LEU A 1 88 ? 1.312 1.096 -0.671 1.00 89.50 88 LEU A N 1
ATOM 694 C CA . LEU A 1 88 ? 0.777 0.028 -1.512 1.00 89.50 88 LEU A CA 1
ATOM 695 C C . LEU A 1 88 ? -0.006 0.582 -2.713 1.00 89.50 88 LEU A C 1
ATOM 697 O O . LEU A 1 88 ? 0.208 0.136 -3.838 1.00 89.50 88 LEU A O 1
ATOM 701 N N . MET A 1 89 ? -0.866 1.584 -2.505 1.00 91.38 89 MET A N 1
ATOM 702 C CA . MET A 1 89 ? -1.614 2.246 -3.579 1.00 91.38 89 MET A CA 1
ATOM 703 C C . MET A 1 89 ? -0.678 2.892 -4.598 1.00 91.38 89 MET A C 1
ATOM 705 O O . MET A 1 89 ? -0.870 2.705 -5.798 1.00 91.38 89 MET A O 1
ATOM 709 N N . ALA A 1 90 ? 0.353 3.608 -4.143 1.00 91.31 90 ALA A N 1
ATOM 710 C CA . ALA A 1 90 ? 1.343 4.218 -5.023 1.00 91.31 90 ALA A CA 1
ATOM 711 C C . ALA A 1 90 ? 2.059 3.160 -5.873 1.00 91.31 90 ALA A C 1
ATOM 713 O O . ALA A 1 90 ? 2.152 3.318 -7.090 1.00 91.31 90 ALA A O 1
ATOM 714 N N . ALA A 1 91 ? 2.479 2.043 -5.268 1.00 91.00 91 ALA A N 1
ATOM 715 C CA . ALA A 1 91 ? 3.094 0.938 -5.999 1.00 91.00 91 ALA A CA 1
ATOM 716 C C . ALA A 1 91 ? 2.151 0.349 -7.066 1.00 91.00 91 ALA A C 1
ATOM 718 O O . ALA A 1 91 ? 2.568 0.143 -8.204 1.00 91.00 91 ALA A O 1
ATOM 719 N N . TYR A 1 92 ? 0.872 0.133 -6.741 1.00 93.06 92 TYR A N 1
ATOM 720 C CA . TYR A 1 92 ? -0.123 -0.372 -7.697 1.00 93.06 92 TYR A CA 1
ATOM 721 C C . TYR A 1 92 ? -0.375 0.602 -8.847 1.00 93.06 92 TYR A C 1
ATOM 723 O O . TYR A 1 92 ? -0.429 0.182 -10.003 1.00 93.06 92 TYR A O 1
ATOM 731 N N . ILE A 1 93 ? -0.504 1.897 -8.552 1.00 93.44 93 ILE A N 1
ATOM 732 C CA . ILE A 1 93 ? -0.682 2.939 -9.568 1.00 93.44 93 ILE A CA 1
ATOM 733 C C . ILE A 1 93 ? 0.523 2.954 -10.511 1.00 93.44 93 ILE A C 1
ATOM 735 O O . ILE A 1 93 ? 0.336 2.902 -11.723 1.00 93.44 93 ILE A O 1
ATOM 739 N N . MET A 1 94 ? 1.747 2.937 -9.979 1.00 91.75 94 MET A N 1
ATOM 740 C CA . MET A 1 94 ? 2.963 2.920 -10.799 1.00 91.75 94 MET A CA 1
ATOM 741 C C . MET A 1 94 ? 3.054 1.660 -11.662 1.00 91.75 94 MET A C 1
ATOM 743 O O . MET A 1 94 ? 3.275 1.758 -12.864 1.00 91.75 94 MET A O 1
ATOM 747 N N . LEU A 1 95 ? 2.793 0.479 -11.096 1.00 90.31 95 LEU A N 1
ATOM 748 C CA . LEU A 1 95 ? 2.772 -0.777 -11.856 1.00 90.31 95 LEU A CA 1
ATOM 749 C C . LEU A 1 95 ? 1.660 -0.813 -12.916 1.00 90.31 95 LEU A C 1
ATOM 751 O O . LEU A 1 95 ? 1.810 -1.480 -13.937 1.00 90.31 95 LEU A O 1
ATOM 755 N N . THR A 1 96 ? 0.563 -0.081 -12.710 1.00 93.12 96 THR A N 1
ATOM 756 C CA . THR A 1 96 ? -0.500 0.088 -13.715 1.00 93.12 96 THR A CA 1
ATOM 757 C C . THR A 1 96 ? -0.054 1.004 -14.847 1.00 93.12 96 THR A C 1
ATOM 759 O O . THR A 1 96 ? -0.271 0.680 -16.010 1.00 93.12 96 THR A O 1
ATOM 762 N N . ILE A 1 97 ? 0.596 2.128 -14.524 1.00 91.56 97 ILE A N 1
ATOM 763 C CA . ILE A 1 97 ? 1.135 3.077 -15.513 1.00 91.56 97 ILE A CA 1
ATOM 764 C C . ILE A 1 97 ? 2.188 2.398 -16.395 1.00 91.56 97 ILE A C 1
ATOM 766 O O . ILE A 1 97 ? 2.197 2.602 -17.604 1.00 91.56 97 ILE A O 1
ATOM 770 N N . LEU A 1 98 ? 3.022 1.541 -15.804 1.00 88.44 98 LEU A N 1
ATOM 771 C CA . LEU A 1 98 ? 4.015 0.731 -16.515 1.00 88.44 98 LEU A CA 1
ATOM 772 C C . LEU A 1 98 ? 3.400 -0.441 -17.308 1.00 88.44 98 LEU A C 1
ATOM 774 O O . LEU A 1 98 ? 4.115 -1.161 -17.996 1.00 88.44 98 LEU A O 1
ATOM 778 N N . GLY A 1 99 ? 2.085 -0.661 -17.214 1.00 87.31 99 GLY A N 1
ATOM 779 C CA . GLY A 1 99 ? 1.373 -1.703 -17.957 1.00 87.31 99 GLY A CA 1
ATOM 780 C C . GLY A 1 99 ? 1.479 -3.116 -17.372 1.00 87.31 99 GLY A C 1
ATOM 781 O O . GLY A 1 99 ? 1.010 -4.065 -17.995 1.00 87.31 99 GLY A O 1
ATOM 782 N N . HIS A 1 100 ? 2.052 -3.286 -16.177 1.00 88.12 100 HIS A N 1
ATOM 783 C CA . HIS A 1 100 ? 2.150 -4.594 -15.519 1.00 88.12 100 HIS A CA 1
ATOM 784 C C . HIS A 1 100 ? 0.852 -5.008 -14.830 1.00 88.12 100 HIS A C 1
ATOM 786 O O . HIS A 1 100 ? 0.529 -6.196 -14.790 1.00 88.12 100 HIS A O 1
ATOM 792 N N . PHE A 1 101 ? 0.097 -4.043 -14.302 1.00 90.62 101 PHE A N 1
ATOM 793 C CA . PHE A 1 101 ? -1.225 -4.283 -13.730 1.00 90.62 101 PHE A CA 1
ATOM 794 C C . PHE A 1 101 ? -2.327 -3.682 -14.597 1.00 90.62 101 PHE A C 1
ATOM 796 O O . PHE A 1 101 ? -2.185 -2.569 -15.103 1.00 90.62 101 PHE A O 1
ATOM 803 N N . PRO A 1 102 ? -3.463 -4.379 -14.750 1.00 92.06 102 PRO A N 1
ATOM 804 C CA . PRO A 1 102 ? -4.594 -3.807 -15.445 1.00 92.06 102 PRO A CA 1
ATOM 805 C C . PRO A 1 102 ? -5.299 -2.769 -14.562 1.00 92.06 102 PRO A C 1
ATOM 807 O O . PRO A 1 102 ? -5.453 -2.957 -13.353 1.00 92.06 102 PRO A O 1
ATOM 810 N N . LEU A 1 103 ? -5.807 -1.700 -15.180 1.00 92.44 103 LEU A N 1
ATOM 811 C CA . LEU A 1 103 ? -6.461 -0.589 -14.476 1.00 92.44 103 LEU A CA 1
ATOM 812 C C . LEU A 1 103 ? -7.609 -1.051 -13.568 1.00 92.44 103 LEU A C 1
ATOM 814 O O . LEU A 1 103 ? -7.769 -0.535 -12.463 1.00 92.44 103 LEU A O 1
ATOM 818 N N . TRP A 1 104 ? -8.375 -2.057 -13.999 1.00 93.19 104 TRP A N 1
ATOM 819 C CA . TRP A 1 104 ? -9.496 -2.592 -13.224 1.00 93.19 104 TRP A CA 1
ATOM 820 C C . TRP A 1 104 ? -9.057 -3.211 -11.887 1.00 93.19 104 TRP A C 1
ATOM 822 O O . TRP A 1 104 ? -9.798 -3.113 -10.908 1.00 93.19 104 TRP A O 1
ATOM 832 N N . LEU A 1 105 ? -7.854 -3.795 -11.803 1.00 91.69 105 LEU A N 1
ATOM 833 C CA . LEU A 1 105 ? -7.322 -4.352 -10.556 1.00 91.69 105 LEU A CA 1
ATOM 834 C C . LEU A 1 105 ? -7.054 -3.226 -9.558 1.00 91.69 105 LEU A C 1
ATOM 836 O O . LEU A 1 105 ? -7.561 -3.247 -8.438 1.00 91.69 105 LEU A O 1
ATOM 840 N N . THR A 1 106 ? -6.301 -2.217 -9.988 1.00 92.38 106 THR A N 1
ATOM 841 C CA . THR A 1 106 ? -5.941 -1.063 -9.158 1.00 92.38 106 THR A CA 1
ATOM 842 C C . THR A 1 106 ? -7.175 -0.278 -8.731 1.00 92.38 106 THR A C 1
ATOM 844 O O . THR A 1 106 ? -7.308 0.060 -7.556 1.00 92.38 106 THR A O 1
ATOM 847 N N . ALA A 1 107 ? -8.139 -0.083 -9.635 1.00 92.44 107 ALA A N 1
ATOM 848 C CA . ALA A 1 107 ? -9.427 0.515 -9.302 1.00 92.44 107 ALA A CA 1
ATOM 849 C C . ALA A 1 107 ? -10.177 -0.298 -8.234 1.00 92.44 107 ALA A C 1
ATOM 851 O O . ALA A 1 107 ? -10.694 0.279 -7.283 1.00 92.44 107 ALA A O 1
ATOM 852 N N . THR A 1 108 ? -10.187 -1.632 -8.334 1.00 90.88 108 THR A N 1
ATOM 853 C CA . THR A 1 108 ? -10.833 -2.508 -7.341 1.00 90.88 108 THR A CA 1
ATOM 854 C C . THR A 1 108 ? -10.197 -2.367 -5.957 1.00 90.88 108 THR A C 1
ATOM 856 O O . THR A 1 108 ? -10.914 -2.273 -4.961 1.00 90.88 108 THR A O 1
ATOM 859 N N . VAL A 1 109 ? -8.863 -2.312 -5.881 1.00 90.50 109 VAL A N 1
ATOM 860 C CA . VAL A 1 109 ? -8.131 -2.110 -4.619 1.00 90.50 109 VAL A CA 1
ATOM 861 C C . VAL A 1 109 ? -8.475 -0.753 -4.001 1.00 90.50 109 VAL A C 1
ATOM 863 O O . VAL A 1 109 ? -8.842 -0.698 -2.827 1.00 90.50 109 VAL A O 1
ATOM 866 N N . ILE A 1 110 ? -8.434 0.321 -4.796 1.00 90.94 110 ILE A N 1
ATOM 867 C CA . ILE A 1 110 ? -8.758 1.681 -4.339 1.00 90.94 110 ILE A CA 1
ATOM 868 C C . ILE A 1 110 ? -10.212 1.761 -3.864 1.00 90.94 110 ILE A C 1
ATOM 870 O O . ILE A 1 110 ? -10.472 2.249 -2.766 1.00 90.94 110 ILE A O 1
ATOM 874 N N . VAL A 1 111 ? -11.166 1.245 -4.645 1.00 89.25 111 VAL A N 1
ATOM 875 C CA . VAL A 1 111 ? -12.592 1.242 -4.284 1.00 89.25 111 VAL A CA 1
ATOM 876 C C . VAL A 1 111 ? -12.825 0.460 -2.996 1.00 89.25 111 VAL A C 1
ATOM 878 O O . VAL A 1 111 ? -13.520 0.949 -2.109 1.00 89.25 111 VAL A O 1
ATOM 881 N N . ARG A 1 112 ? -12.219 -0.723 -2.841 1.00 86.69 112 ARG A N 1
ATOM 882 C CA . ARG A 1 112 ? -12.320 -1.516 -1.608 1.00 86.69 112 ARG A CA 1
ATOM 883 C C . ARG A 1 112 ? -11.810 -0.736 -0.400 1.00 86.69 112 ARG A C 1
ATOM 885 O O . ARG A 1 112 ? -12.449 -0.759 0.652 1.00 86.69 112 ARG A O 1
ATOM 892 N N . ASP A 1 113 ? -10.681 -0.047 -0.531 1.00 84.75 113 ASP A N 1
ATOM 893 C CA . ASP A 1 113 ? -10.118 0.745 0.561 1.00 84.75 113 ASP A CA 1
ATOM 894 C C . ASP A 1 113 ? -10.974 1.970 0.891 1.00 84.75 113 ASP A C 1
ATOM 896 O O . ASP A 1 113 ? -11.191 2.245 2.074 1.00 84.75 113 ASP A O 1
ATOM 900 N N . LEU A 1 114 ? -11.537 2.639 -0.120 1.00 85.12 114 LEU A N 1
ATOM 901 C CA . LEU A 1 114 ? -12.511 3.714 0.068 1.00 85.12 114 LEU A CA 1
ATOM 902 C C . LEU A 1 114 ? -13.767 3.219 0.781 1.00 85.12 114 LEU A C 1
ATOM 904 O O . LEU A 1 114 ? -14.206 3.882 1.712 1.00 85.12 114 LEU A O 1
ATOM 908 N N . VAL A 1 115 ? -14.301 2.050 0.415 1.00 83.88 115 VAL A N 1
ATOM 909 C CA . VAL A 1 115 ? -15.455 1.438 1.095 1.00 83.88 115 VAL A CA 1
ATOM 910 C C . VAL A 1 115 ? -15.135 1.180 2.567 1.00 83.88 115 VAL A C 1
ATOM 912 O O . VAL A 1 115 ? -15.928 1.529 3.438 1.00 83.88 115 VAL A O 1
ATOM 915 N N . ILE A 1 116 ? -13.960 0.624 2.878 1.00 79.62 116 ILE A N 1
ATOM 916 C CA . ILE A 1 116 ? -13.559 0.349 4.267 1.00 79.62 116 ILE A CA 1
ATOM 917 C C . ILE A 1 116 ? -13.365 1.634 5.073 1.00 79.62 116 ILE A C 1
ATOM 919 O O . ILE A 1 116 ? -13.710 1.669 6.253 1.00 79.62 116 ILE A O 1
ATOM 923 N N . VAL A 1 117 ? -12.814 2.688 4.476 1.00 79.06 117 VAL A N 1
ATOM 924 C CA . VAL A 1 117 ? -12.655 3.975 5.164 1.00 79.06 117 VAL A CA 1
ATOM 925 C C . VAL A 1 117 ? -14.005 4.673 5.315 1.00 79.06 117 VAL A C 1
ATOM 927 O O . VAL A 1 117 ? -14.316 5.160 6.399 1.00 79.06 117 VAL A O 1
ATOM 930 N N . SER A 1 118 ? -14.842 4.688 4.277 1.00 78.44 118 SER A N 1
ATOM 931 C CA . SER A 1 118 ? -16.109 5.418 4.286 1.00 78.44 118 SER A CA 1
ATOM 932 C C . SER A 1 118 ? -17.061 4.873 5.338 1.00 78.44 118 SER A C 1
ATOM 934 O O . SER A 1 118 ? -17.570 5.652 6.136 1.00 78.44 118 SER A O 1
ATOM 936 N N . GLY A 1 119 ? -17.261 3.557 5.428 1.00 74.75 119 GLY A N 1
ATOM 937 C CA . GLY A 1 119 ? -18.137 3.043 6.480 1.00 74.75 119 GLY A CA 1
ATOM 938 C C . GLY A 1 119 ? -17.474 2.964 7.854 1.00 74.75 119 GLY A C 1
ATOM 939 O O . GLY A 1 119 ? -18.200 2.967 8.844 1.00 74.75 119 GLY A O 1
ATOM 940 N N . ALA A 1 120 ? -16.135 3.011 7.962 1.00 71.50 120 ALA A N 1
ATOM 941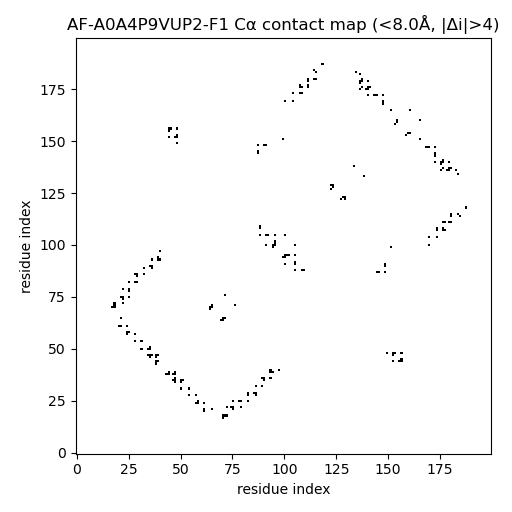 C CA . ALA A 1 120 ? -15.478 3.281 9.245 1.00 71.50 120 ALA A CA 1
ATOM 942 C C . ALA A 1 120 ? -15.902 4.652 9.777 1.00 71.50 120 ALA A C 1
ATOM 944 O O . ALA A 1 120 ? -16.316 4.787 10.928 1.00 71.50 120 ALA A O 1
ATOM 945 N N . VAL A 1 121 ? -15.829 5.655 8.901 1.00 73.44 121 VAL A N 1
ATOM 946 C CA . VAL A 1 121 ? -16.200 7.037 9.185 1.00 73.44 121 VAL A CA 1
ATOM 947 C C . VAL A 1 121 ? -17.698 7.138 9.477 1.00 73.44 121 VAL A C 1
ATOM 949 O O . VAL A 1 121 ? -18.070 7.658 10.526 1.00 73.44 121 VAL A O 1
ATOM 952 N N . SER A 1 122 ? -18.566 6.583 8.622 1.00 72.38 122 SER A N 1
ATOM 953 C CA . SER A 1 122 ? -20.020 6.604 8.837 1.00 72.38 122 SER A CA 1
ATOM 954 C C . SER A 1 122 ? -20.420 5.947 10.157 1.00 72.38 122 SER A C 1
ATOM 956 O O . SER A 1 122 ? -21.242 6.501 10.883 1.00 72.38 122 SER A O 1
ATOM 958 N N . TYR A 1 123 ? -19.822 4.804 10.508 1.00 67.44 123 TYR A N 1
ATOM 959 C CA . TYR A 1 123 ? -20.106 4.141 11.780 1.00 67.44 123 TYR A CA 1
ATOM 960 C C . TYR A 1 123 ? -19.653 4.996 12.971 1.00 67.44 123 TYR A C 1
ATOM 962 O O . TYR A 1 123 ? -20.397 5.148 13.943 1.00 67.44 123 TYR A O 1
ATOM 970 N N . HIS A 1 124 ? -18.466 5.607 12.882 1.00 69.50 124 HIS A N 1
ATOM 971 C CA . HIS A 1 124 ? -17.964 6.477 13.942 1.00 69.50 124 HIS A CA 1
ATOM 972 C C . HIS A 1 124 ? -18.895 7.677 14.190 1.00 69.50 124 HIS A C 1
ATOM 974 O O . HIS A 1 124 ? -19.141 8.014 15.350 1.00 69.50 124 HIS A O 1
ATOM 980 N N . PHE A 1 125 ? -19.442 8.281 13.130 1.00 65.69 125 PHE A N 1
ATOM 981 C CA . PHE A 1 125 ? -20.378 9.404 13.237 1.00 65.69 125 PHE A CA 1
ATOM 982 C C . PHE A 1 125 ? -21.773 9.007 13.752 1.00 65.69 125 PHE A C 1
ATOM 984 O O . PHE A 1 125 ? -22.428 9.827 14.391 1.00 65.69 125 PHE A O 1
ATOM 991 N N . LEU A 1 126 ? -22.241 7.780 13.495 1.00 61.69 126 LEU A N 1
ATOM 992 C CA . LEU A 1 126 ? -23.616 7.356 13.803 1.00 61.69 126 LEU A CA 1
ATOM 993 C C . LEU A 1 126 ? -23.800 6.712 15.191 1.00 61.69 126 LEU A C 1
ATOM 995 O O . LEU A 1 126 ? -24.901 6.784 15.744 1.00 61.69 126 LEU A O 1
ATOM 999 N N . VAL A 1 127 ? -22.768 6.061 15.745 1.00 58.34 127 VAL A N 1
ATOM 1000 C CA . VAL A 1 127 ? -22.940 5.112 16.870 1.00 58.34 127 VAL A CA 1
ATOM 1001 C C . VAL A 1 127 ? -22.024 5.388 18.067 1.00 58.34 127 VAL A C 1
ATOM 1003 O O . VAL A 1 127 ? -22.442 5.205 19.209 1.00 58.34 127 VAL A O 1
ATOM 1006 N N . GLY A 1 128 ? -20.789 5.841 17.840 1.00 57.25 128 GLY A N 1
ATOM 1007 C CA . GLY A 1 128 ? -19.770 6.023 18.884 1.00 57.25 128 GLY A CA 1
ATOM 1008 C C . GLY A 1 128 ? -18.438 5.340 18.549 1.00 57.25 128 GLY A C 1
ATOM 1009 O O . GLY A 1 128 ? -18.257 4.835 17.441 1.00 57.25 128 GLY A O 1
ATOM 1010 N N . GLN A 1 129 ? -17.477 5.353 19.487 1.00 45.97 129 GLN A N 1
ATOM 1011 C CA . GLN A 1 129 ? -16.123 4.821 19.261 1.00 45.97 129 GLN A CA 1
ATOM 1012 C C . GLN A 1 129 ? -16.149 3.309 19.036 1.00 45.97 129 GLN A C 1
ATOM 1014 O O . GLN A 1 129 ? -16.271 2.522 19.971 1.00 45.97 129 GLN A O 1
ATOM 1019 N N . TYR A 1 130 ? -16.031 2.906 17.776 1.00 46.62 130 TYR A N 1
ATOM 1020 C CA . TYR A 1 130 ? -15.954 1.504 17.416 1.00 46.62 130 TYR A CA 1
ATOM 1021 C C . TYR A 1 130 ? -14.510 1.024 17.477 1.00 46.62 130 TYR A C 1
ATOM 1023 O O . TYR A 1 130 ? -13.656 1.490 16.721 1.00 46.62 130 TYR A O 1
ATOM 1031 N N . GLU A 1 131 ? -14.242 0.045 18.338 1.00 47.94 131 GLU A N 1
ATOM 1032 C CA . GLU A 1 131 ? -13.006 -0.723 18.268 1.00 47.94 131 GLU A CA 1
ATOM 1033 C C . GLU A 1 131 ? -13.015 -1.555 16.984 1.00 47.94 131 GLU A C 1
ATOM 1035 O O . GLU A 1 131 ? -13.689 -2.584 16.853 1.00 47.94 131 GLU A O 1
ATOM 1040 N N . PHE A 1 132 ? -12.271 -1.068 15.995 1.00 51.56 132 PHE A N 1
ATOM 1041 C CA . PHE A 1 132 ? -12.084 -1.716 14.710 1.00 51.56 132 PHE A CA 1
ATOM 1042 C C . PHE A 1 132 ? -11.492 -3.117 14.918 1.00 51.56 132 PHE A C 1
ATOM 1044 O O . PHE A 1 132 ? -10.297 -3.276 15.150 1.00 51.56 132 PHE A O 1
ATOM 1051 N N . LYS A 1 133 ? -12.322 -4.160 14.820 1.00 52.25 133 LYS A N 1
ATOM 1052 C CA . LYS A 1 133 ? -11.839 -5.538 14.673 1.00 52.25 133 LYS A CA 1
ATOM 1053 C C . LYS A 1 133 ? -11.729 -5.845 13.179 1.00 52.25 133 LYS A C 1
ATOM 1055 O O . LYS A 1 133 ? -12.757 -6.115 12.559 1.00 52.25 133 LYS A O 1
ATOM 1060 N N . PRO A 1 134 ? -10.526 -5.774 12.577 1.00 56.03 134 PRO A N 1
ATOM 1061 C CA . PRO A 1 134 ? -10.339 -6.138 11.178 1.00 56.03 134 PRO A CA 1
ATOM 1062 C C . PRO A 1 134 ? -10.775 -7.586 10.936 1.00 56.03 134 PRO A C 1
ATOM 1064 O O . PRO A 1 134 ? -10.365 -8.488 11.677 1.00 56.03 134 PRO A O 1
ATOM 1067 N N . SER A 1 135 ? -11.603 -7.807 9.908 1.00 67.44 135 SER A N 1
ATOM 1068 C CA . SER A 1 135 ? -12.037 -9.155 9.531 1.00 67.44 135 SER A CA 1
ATOM 1069 C C . SER A 1 135 ? -10.831 -9.969 9.049 1.00 67.44 135 SER A C 1
ATOM 1071 O O . SER A 1 135 ? -9.868 -9.426 8.496 1.00 67.44 135 SER A O 1
ATOM 1073 N N . ARG A 1 136 ? -10.843 -11.289 9.283 1.00 73.88 136 ARG A N 1
ATOM 1074 C CA . ARG A 1 136 ? -9.745 -12.171 8.843 1.00 73.88 136 ARG A CA 1
ATOM 1075 C C . ARG A 1 136 ? -9.560 -12.120 7.321 1.00 73.88 136 ARG A C 1
ATOM 1077 O O . ARG A 1 136 ? -8.429 -12.183 6.852 1.00 73.88 136 ARG A O 1
ATOM 1084 N N . ILE A 1 137 ? -10.652 -11.922 6.581 1.00 74.56 137 ILE A N 1
ATOM 1085 C CA . ILE A 1 137 ? -10.662 -11.794 5.119 1.00 74.56 137 ILE A CA 1
ATOM 1086 C C . ILE A 1 137 ? -9.981 -10.487 4.695 1.00 74.56 137 ILE A C 1
ATOM 1088 O O . ILE A 1 137 ? -9.157 -10.491 3.784 1.00 74.56 137 ILE A O 1
ATOM 1092 N N . GLY A 1 138 ? -10.235 -9.386 5.409 1.00 77.50 138 GLY A N 1
ATOM 1093 C CA . GLY A 1 138 ? -9.590 -8.103 5.130 1.00 77.50 138 GLY A CA 1
ATOM 1094 C C . GLY A 1 138 ? -8.079 -8.089 5.360 1.00 77.50 138 GLY A C 1
ATOM 1095 O O . GLY A 1 138 ? -7.372 -7.399 4.630 1.00 77.50 138 GLY A O 1
ATOM 1096 N N . LYS A 1 139 ? -7.580 -8.868 6.330 1.00 80.81 139 LYS A N 1
ATOM 1097 C CA . LYS A 1 139 ? -6.133 -9.072 6.529 1.00 80.81 139 LYS A CA 1
ATOM 1098 C C . LYS A 1 139 ? -5.518 -9.939 5.434 1.00 80.81 139 LYS A C 1
ATOM 1100 O O . LYS A 1 139 ? -4.402 -9.675 4.995 1.00 80.81 139 LYS A O 1
ATOM 1105 N N . LEU A 1 140 ? -6.242 -10.973 5.004 1.00 85.50 140 LEU A N 1
ATOM 1106 C CA . LEU A 1 140 ? -5.783 -11.851 3.934 1.00 85.50 140 LEU A CA 1
ATOM 1107 C C . LEU A 1 140 ? -5.672 -11.088 2.611 1.00 85.50 140 LEU A C 1
ATOM 1109 O O . LEU A 1 140 ? -4.670 -11.228 1.919 1.0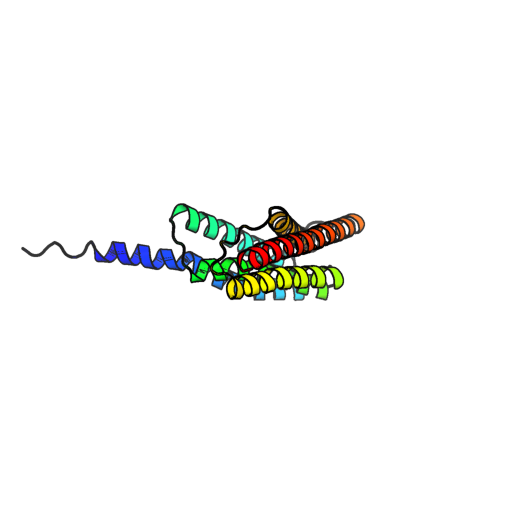0 85.50 140 LEU A O 1
ATOM 1113 N N . SER A 1 141 ? -6.647 -10.233 2.283 1.00 86.81 141 SER A N 1
ATOM 1114 C CA . SER A 1 141 ? -6.601 -9.451 1.045 1.00 86.81 141 SER A CA 1
ATOM 1115 C C . SER A 1 141 ? -5.406 -8.500 1.012 1.00 86.81 141 SER A C 1
ATOM 1117 O O . SER A 1 141 ? -4.713 -8.443 0.005 1.00 86.81 141 SER A O 1
ATOM 1119 N N . THR A 1 142 ? -5.118 -7.792 2.111 1.00 86.19 142 THR A N 1
ATOM 1120 C CA . THR A 1 142 ? -3.958 -6.885 2.175 1.00 86.19 142 THR A CA 1
ATOM 1121 C C . THR A 1 142 ? -2.641 -7.650 2.090 1.00 86.19 142 THR A C 1
ATOM 1123 O O . THR A 1 142 ? -1.732 -7.220 1.390 1.00 86.19 142 THR A O 1
ATOM 1126 N N . PHE A 1 143 ? -2.548 -8.817 2.736 1.00 87.69 143 PHE A N 1
ATOM 1127 C CA . PHE A 1 143 ? -1.371 -9.680 2.626 1.00 87.69 143 PHE A CA 1
ATOM 1128 C C . PHE A 1 143 ? -1.132 -10.129 1.179 1.00 87.69 143 PHE A C 1
ATOM 1130 O O . PHE A 1 143 ? -0.024 -9.995 0.667 1.00 87.69 143 PHE A O 1
ATOM 1137 N N . LEU A 1 144 ? -2.180 -10.598 0.494 1.00 89.25 144 LEU A N 1
ATOM 1138 C CA . LEU A 1 144 ? -2.089 -10.998 -0.909 1.00 89.25 144 LEU A CA 1
ATOM 1139 C C . LEU A 1 144 ? -1.736 -9.825 -1.826 1.00 89.25 144 LEU A C 1
ATOM 1141 O O . LEU A 1 144 ? -0.956 -10.004 -2.755 1.00 89.25 144 LEU A O 1
ATOM 1145 N N . GLN A 1 145 ? -2.253 -8.624 -1.559 1.00 90.81 145 GLN A N 1
ATOM 1146 C CA . GLN A 1 145 ? -1.917 -7.441 -2.349 1.00 90.81 145 GLN A CA 1
ATOM 1147 C C . GLN A 1 145 ? -0.441 -7.047 -2.213 1.00 90.81 145 GLN A C 1
ATOM 1149 O O . GLN A 1 145 ? 0.195 -6.740 -3.224 1.00 90.81 145 GLN A O 1
ATOM 1154 N N . ILE A 1 146 ? 0.104 -7.081 -0.991 1.00 89.69 146 ILE A N 1
ATOM 1155 C CA . ILE A 1 146 ? 1.532 -6.839 -0.728 1.00 89.69 146 ILE A CA 1
ATOM 1156 C C . ILE A 1 146 ? 2.379 -7.904 -1.427 1.00 89.69 146 ILE A C 1
ATOM 1158 O O . ILE A 1 146 ? 3.341 -7.568 -2.116 1.00 89.69 146 ILE A O 1
ATOM 1162 N N . MET A 1 147 ? 2.001 -9.180 -1.301 1.00 90.00 147 MET A N 1
ATOM 1163 C CA . MET A 1 147 ? 2.693 -10.284 -1.971 1.00 90.00 147 MET A CA 1
ATOM 1164 C C . MET A 1 147 ? 2.672 -10.137 -3.492 1.00 90.00 147 MET A C 1
ATOM 1166 O O . MET A 1 147 ? 3.707 -10.316 -4.124 1.00 90.00 147 MET A O 1
ATOM 1170 N N . LEU A 1 148 ? 1.539 -9.757 -4.086 1.00 91.25 148 LEU A N 1
ATOM 1171 C CA . LEU A 1 148 ? 1.441 -9.529 -5.526 1.00 91.25 148 LEU A CA 1
ATOM 1172 C C . LEU A 1 148 ? 2.362 -8.395 -5.987 1.00 91.25 148 LEU A C 1
ATOM 1174 O O . LEU A 1 148 ? 3.084 -8.569 -6.969 1.00 91.25 148 LEU A O 1
ATOM 1178 N N . ALA A 1 149 ? 2.371 -7.256 -5.286 1.00 90.00 149 ALA A N 1
ATOM 1179 C CA . ALA A 1 149 ? 3.266 -6.148 -5.616 1.00 90.00 149 ALA A CA 1
ATOM 1180 C C . ALA A 1 149 ? 4.737 -6.578 -5.532 1.00 90.00 149 ALA A C 1
ATOM 1182 O O . ALA A 1 149 ? 5.493 -6.369 -6.477 1.00 90.00 149 ALA A O 1
ATOM 1183 N N . LEU A 1 150 ? 5.126 -7.247 -4.444 1.00 89.38 150 LEU A N 1
ATOM 1184 C CA . LEU A 1 150 ? 6.498 -7.700 -4.229 1.00 89.38 150 LEU A CA 1
ATOM 1185 C C . LEU A 1 150 ? 6.938 -8.733 -5.276 1.00 89.38 150 LEU A C 1
ATOM 1187 O O . LEU A 1 150 ? 8.010 -8.583 -5.858 1.00 89.38 150 LEU A O 1
ATOM 1191 N N . LEU A 1 151 ? 6.102 -9.732 -5.574 1.00 88.94 151 LEU A N 1
ATOM 1192 C CA . LEU A 1 151 ? 6.376 -10.730 -6.614 1.00 88.94 151 LEU A CA 1
ATOM 1193 C C . LEU A 1 151 ? 6.467 -10.102 -8.006 1.00 88.94 151 LEU A C 1
ATOM 1195 O O . LEU A 1 151 ? 7.300 -10.519 -8.804 1.00 88.94 151 LEU A O 1
ATOM 1199 N N . THR A 1 152 ? 5.657 -9.083 -8.292 1.00 88.12 152 THR A N 1
ATOM 1200 C CA . THR A 1 152 ? 5.710 -8.367 -9.574 1.00 88.12 152 THR A CA 1
ATOM 1201 C C . THR A 1 152 ? 6.992 -7.549 -9.690 1.00 88.12 152 THR A C 1
ATOM 1203 O O . THR A 1 152 ? 7.662 -7.606 -10.711 1.00 88.12 152 THR A O 1
ATOM 1206 N N . ILE A 1 153 ? 7.415 -6.847 -8.638 1.00 86.56 153 ILE A N 1
ATOM 1207 C CA . ILE A 1 153 ? 8.696 -6.123 -8.659 1.00 86.56 153 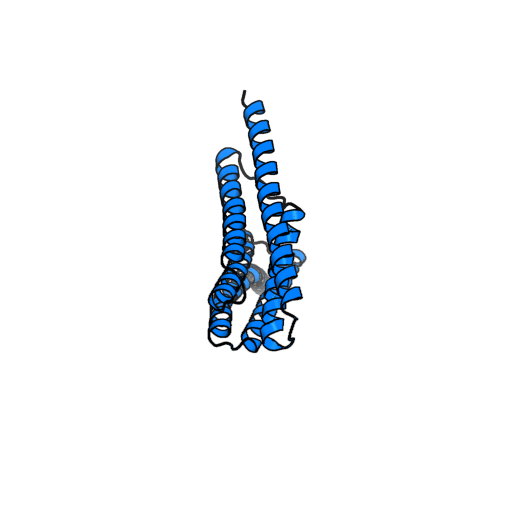ILE A CA 1
ATOM 1208 C C . ILE A 1 153 ? 9.875 -7.113 -8.750 1.00 86.56 153 ILE A C 1
ATOM 1210 O O . ILE A 1 153 ? 10.833 -6.879 -9.487 1.00 86.56 153 ILE A O 1
ATOM 1214 N N . MET A 1 154 ? 9.800 -8.260 -8.067 1.00 86.44 154 MET A N 1
ATOM 1215 C CA . MET A 1 154 ? 10.775 -9.347 -8.222 1.00 86.44 154 MET A CA 1
ATOM 1216 C C . MET A 1 154 ? 10.803 -9.907 -9.646 1.00 86.44 154 MET A C 1
ATOM 1218 O O . MET A 1 154 ? 11.878 -10.215 -10.166 1.00 86.44 154 MET A O 1
ATOM 1222 N N . HIS A 1 155 ? 9.637 -10.008 -10.287 1.00 85.31 155 HIS A N 1
ATOM 1223 C CA . HIS A 1 155 ? 9.525 -10.459 -11.666 1.00 85.31 155 HIS A CA 1
ATOM 1224 C C . HIS A 1 155 ? 10.294 -9.542 -12.632 1.00 85.31 155 HIS A C 1
ATOM 1226 O O . HIS A 1 155 ? 10.961 -10.000 -13.556 1.00 85.31 155 HIS A O 1
ATOM 1232 N N . LEU A 1 156 ? 10.246 -8.236 -12.379 1.00 82.88 156 LEU A N 1
ATOM 1233 C CA . LEU A 1 156 ? 10.904 -7.221 -13.204 1.00 82.88 156 LEU A CA 1
ATOM 1234 C C . LEU A 1 156 ? 12.411 -7.095 -12.936 1.00 82.88 156 LEU A C 1
ATOM 1236 O O . LEU A 1 156 ? 13.112 -6.418 -13.680 1.00 82.88 156 LEU A O 1
ATOM 1240 N N . THR A 1 157 ? 12.923 -7.726 -11.875 1.00 81.50 157 THR A N 1
ATOM 1241 C CA . THR A 1 157 ? 14.321 -7.584 -11.435 1.00 81.50 157 THR A CA 1
ATOM 1242 C C . THR A 1 157 ? 15.150 -8.846 -11.588 1.00 81.50 157 THR A C 1
ATOM 1244 O O . THR A 1 157 ? 16.224 -8.800 -12.180 1.00 81.50 157 THR A O 1
ATOM 1247 N N . LEU A 1 158 ? 14.699 -9.947 -10.982 1.00 74.62 158 LEU A N 1
ATOM 1248 C CA . LEU A 1 158 ? 15.499 -11.156 -10.771 1.00 74.62 158 LEU A CA 1
ATOM 1249 C C . LEU A 1 158 ? 14.887 -12.396 -11.435 1.00 74.62 158 LEU A C 1
ATOM 1251 O O . LEU A 1 158 ? 15.623 -13.323 -11.761 1.00 74.62 158 LEU A O 1
ATOM 1255 N N . LEU A 1 159 ? 13.560 -12.455 -11.595 1.00 73.19 159 LEU A N 1
ATOM 1256 C CA . LEU A 1 159 ? 12.850 -13.680 -11.976 1.00 73.19 159 LEU A CA 1
ATOM 1257 C C . LEU A 1 159 ? 11.957 -13.468 -13.194 1.00 73.19 159 LEU A C 1
ATOM 1259 O O . LEU A 1 159 ? 10.982 -12.742 -13.120 1.00 73.19 159 LEU A O 1
ATOM 1263 N N . THR A 1 160 ? 12.154 -14.186 -14.294 1.00 77.44 160 THR A N 1
ATOM 1264 C CA . THR A 1 160 ? 11.160 -14.175 -15.380 1.00 77.44 160 THR A CA 1
ATOM 1265 C C . THR A 1 160 ? 10.022 -15.148 -15.054 1.00 77.44 160 THR A C 1
ATOM 1267 O O . THR A 1 160 ? 10.072 -16.328 -15.386 1.00 77.44 160 THR A O 1
ATOM 1270 N N . ILE A 1 161 ? 8.996 -14.661 -14.355 1.00 75.69 161 ILE A N 1
ATOM 1271 C CA . ILE A 1 161 ? 7.756 -15.389 -14.094 1.00 75.69 161 ILE A CA 1
ATOM 1272 C C . ILE A 1 161 ? 6.977 -15.533 -15.413 1.00 75.69 161 ILE A C 1
ATOM 1274 O O . ILE A 1 161 ? 6.756 -14.539 -16.108 1.00 75.69 161 ILE A O 1
ATOM 1278 N N . PRO A 1 162 ? 6.529 -16.746 -15.771 1.00 82.75 162 PRO A N 1
ATOM 1279 C CA . PRO A 1 162 ? 5.676 -16.944 -16.932 1.00 82.75 162 PRO A CA 1
ATOM 1280 C C . PRO A 1 162 ? 4.376 -16.141 -16.831 1.00 82.75 162 PRO A C 1
ATOM 1282 O O . PRO A 1 162 ? 3.719 -16.123 -15.788 1.00 82.75 162 PRO A O 1
ATOM 1285 N N . THR A 1 163 ? 3.951 -15.539 -17.942 1.00 80.25 163 THR A N 1
ATOM 1286 C CA . THR A 1 163 ? 2.811 -14.608 -17.988 1.00 80.25 163 THR A CA 1
ATOM 1287 C C . THR A 1 163 ? 1.517 -15.206 -17.424 1.00 80.25 163 THR A C 1
ATOM 1289 O O . THR A 1 163 ? 0.767 -14.511 -16.743 1.00 80.25 163 THR A O 1
ATOM 1292 N N . TYR A 1 164 ? 1.268 -16.504 -17.634 1.00 83.88 164 TYR A N 1
ATOM 1293 C CA . TYR A 1 164 ? 0.077 -17.184 -17.111 1.00 83.88 164 TYR A CA 1
ATOM 1294 C C . TYR A 1 164 ? 0.032 -17.226 -15.574 1.00 83.88 164 TYR A C 1
ATOM 1296 O O . TYR A 1 164 ? -1.049 -17.115 -14.997 1.00 83.88 164 TYR A O 1
ATOM 1304 N N . ILE A 1 165 ? 1.186 -17.330 -14.902 1.00 84.88 165 ILE A N 1
ATOM 1305 C CA . ILE A 1 165 ? 1.267 -17.317 -13.433 1.00 84.88 165 ILE A CA 1
ATOM 1306 C C . ILE A 1 165 ? 0.972 -15.911 -12.913 1.0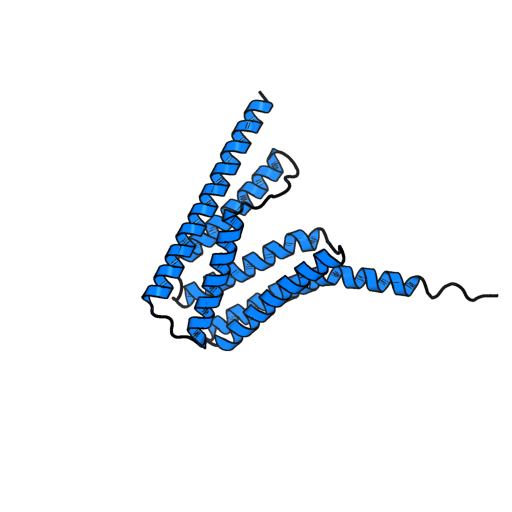0 84.88 165 ILE A C 1
ATOM 1308 O O . ILE A 1 165 ? 0.178 -15.757 -11.987 1.00 84.88 165 ILE A O 1
ATOM 1312 N N . SER A 1 166 ? 1.556 -14.884 -13.536 1.00 83.12 166 SER A N 1
ATOM 1313 C CA . SER A 1 166 ? 1.316 -13.481 -13.178 1.00 83.12 166 SER A CA 1
ATOM 1314 C C . SER A 1 166 ? -0.162 -13.109 -13.324 1.00 83.12 166 SER A C 1
ATOM 1316 O O . SER A 1 166 ? -0.746 -12.509 -12.422 1.00 83.12 166 SER A O 1
ATOM 1318 N N . VAL A 1 167 ? -0.806 -13.539 -14.414 1.00 85.56 167 VAL A N 1
ATOM 1319 C CA . VAL A 1 167 ? -2.246 -13.334 -14.634 1.00 85.56 167 VAL A CA 1
ATOM 1320 C C . VAL A 1 167 ? -3.078 -14.078 -13.585 1.00 85.56 167 VAL A C 1
ATOM 1322 O O . VAL A 1 167 ? -3.977 -13.481 -12.993 1.00 85.56 167 VAL A O 1
ATOM 1325 N N . ALA A 1 168 ? -2.769 -15.345 -13.291 1.00 87.69 168 ALA A N 1
ATOM 1326 C CA . ALA A 1 168 ? -3.476 -16.108 -12.260 1.00 87.69 168 ALA A CA 1
ATOM 1327 C C . ALA A 1 168 ? -3.363 -1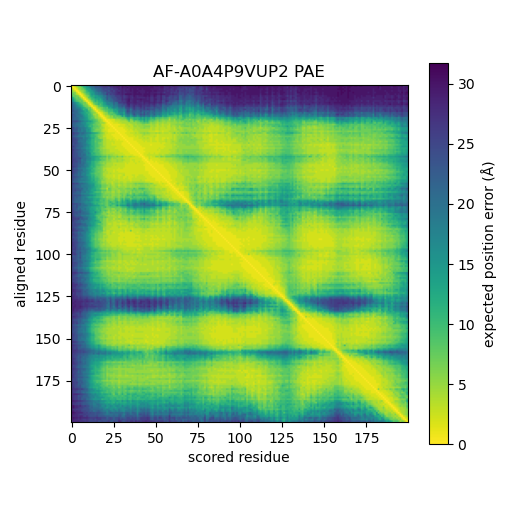5.455 -10.870 1.00 87.69 168 ALA A C 1
ATOM 1329 O O . ALA A 1 168 ? -4.361 -15.343 -10.154 1.00 87.69 168 ALA A O 1
ATOM 1330 N N . LEU A 1 169 ? -2.172 -14.963 -10.513 1.00 87.44 169 LEU A N 1
ATOM 1331 C CA . LEU A 1 169 ? -1.934 -14.204 -9.285 1.00 87.44 169 LEU A CA 1
ATOM 1332 C C . LEU A 1 169 ? -2.799 -12.937 -9.240 1.00 87.44 169 LEU A C 1
ATOM 1334 O O . LEU A 1 169 ? -3.518 -12.739 -8.261 1.00 87.44 169 LEU A O 1
ATOM 1338 N N . ILE A 1 170 ? -2.817 -12.135 -10.308 1.00 89.69 170 ILE A N 1
ATOM 1339 C CA . ILE A 1 170 ? -3.656 -10.929 -10.409 1.00 89.69 170 ILE A CA 1
ATOM 1340 C C . ILE A 1 170 ? -5.138 -11.258 -10.180 1.00 89.69 170 ILE A C 1
ATOM 1342 O O . ILE A 1 170 ? -5.790 -10.616 -9.354 1.00 89.69 170 ILE A O 1
ATOM 1346 N N . PHE A 1 171 ? -5.670 -12.279 -10.857 1.00 90.25 171 PHE A N 1
ATOM 1347 C CA . PHE A 1 171 ? -7.068 -12.684 -10.694 1.00 90.25 171 PHE A CA 1
ATOM 1348 C C . PHE A 1 171 ? -7.365 -13.193 -9.281 1.00 90.25 171 PHE A C 1
ATOM 1350 O O . PHE A 1 171 ? -8.385 -12.818 -8.704 1.00 90.25 171 PHE A O 1
ATOM 1357 N N . SER A 1 172 ? -6.475 -13.991 -8.688 1.00 87.81 172 SER A N 1
ATOM 1358 C CA . SER A 1 172 ? -6.656 -14.466 -7.311 1.00 87.81 172 SER A CA 1
ATOM 1359 C C . SER A 1 172 ? -6.722 -13.308 -6.307 1.00 87.81 172 SER A C 1
ATOM 1361 O O . SER A 1 172 ? -7.626 -13.267 -5.469 1.00 87.81 172 SER A O 1
ATOM 1363 N N . VAL A 1 173 ? -5.836 -12.313 -6.435 1.00 90.12 173 VAL A N 1
ATOM 1364 C CA . VAL A 1 173 ? -5.839 -11.119 -5.580 1.00 90.12 173 VAL A CA 1
ATOM 1365 C C . VAL A 1 173 ? -7.095 -10.287 -5.803 1.00 90.12 173 VAL A C 1
ATOM 1367 O O . VAL A 1 173 ? -7.691 -9.821 -4.829 1.00 90.12 173 VAL A O 1
ATOM 1370 N N . ALA A 1 174 ? -7.539 -10.131 -7.050 1.00 89.38 174 ALA A N 1
ATOM 1371 C CA . ALA A 1 174 ? -8.781 -9.436 -7.359 1.00 89.38 174 ALA A CA 1
ATOM 1372 C C . ALA A 1 174 ? -9.988 -10.091 -6.680 1.00 89.38 174 ALA A C 1
ATOM 1374 O O . ALA A 1 174 ? -10.738 -9.411 -5.982 1.00 89.38 174 ALA A O 1
ATOM 1375 N N . VAL A 1 175 ? -10.141 -11.412 -6.820 1.00 89.31 175 VAL A N 1
ATOM 1376 C CA . VAL A 1 175 ? -11.248 -12.170 -6.220 1.00 89.31 175 VAL A CA 1
ATOM 1377 C C . VAL A 1 175 ? -11.256 -11.998 -4.704 1.00 89.31 175 VAL A C 1
ATOM 1379 O O . VAL A 1 175 ? -12.281 -11.620 -4.139 1.00 89.31 175 VAL A O 1
ATOM 1382 N N . VAL A 1 176 ? -10.113 -12.182 -4.037 1.00 88.00 176 VAL A N 1
ATOM 1383 C CA . VAL A 1 176 ? -10.038 -12.028 -2.574 1.00 88.00 176 VAL A CA 1
ATOM 1384 C C . VAL A 1 176 ? -10.285 -10.577 -2.145 1.00 88.00 176 VAL A C 1
ATOM 1386 O O . VAL A 1 176 ? -10.910 -10.340 -1.110 1.00 88.00 176 VAL A O 1
ATOM 1389 N N . THR A 1 177 ? -9.858 -9.593 -2.940 1.00 87.38 177 THR A N 1
ATOM 1390 C CA . THR A 1 177 ? -10.117 -8.169 -2.669 1.00 87.38 177 THR A CA 1
ATOM 1391 C C . THR A 1 177 ? -11.608 -7.848 -2.760 1.00 87.38 177 THR A C 1
ATOM 1393 O O . THR A 1 177 ? -12.148 -7.211 -1.854 1.00 87.38 177 THR A O 1
ATOM 1396 N N . VAL A 1 178 ? -12.296 -8.337 -3.795 1.00 87.62 178 VAL A N 1
ATOM 1397 C CA . VAL A 1 178 ? -13.749 -8.171 -3.952 1.00 87.62 178 VAL A CA 1
ATOM 1398 C C . VAL A 1 178 ? -14.495 -8.879 -2.824 1.00 87.62 178 VAL A C 1
ATOM 1400 O O . VAL A 1 178 ? -15.349 -8.269 -2.185 1.00 87.62 178 VAL A O 1
ATOM 1403 N N . MET A 1 179 ? -14.131 -10.126 -2.511 1.00 85.81 179 MET A N 1
ATOM 1404 C CA . MET A 1 179 ? -14.721 -10.871 -1.393 1.00 85.81 179 MET A CA 1
ATOM 1405 C C . MET A 1 179 ? -14.530 -10.140 -0.061 1.00 85.81 179 MET A C 1
ATOM 1407 O O . MET A 1 179 ? -15.470 -10.046 0.724 1.00 85.81 179 MET A O 1
ATOM 1411 N N . SER A 1 180 ? -13.348 -9.563 0.180 1.00 85.31 180 SER A N 1
ATOM 1412 C CA . SER A 1 180 ? -13.104 -8.721 1.354 1.00 85.31 180 SER A CA 1
ATOM 1413 C C . SER A 1 180 ? -14.000 -7.485 1.369 1.00 85.31 180 SER A C 1
ATOM 1415 O O . SER A 1 180 ? -14.473 -7.120 2.441 1.00 85.31 180 SER A O 1
ATOM 1417 N N . GLY A 1 181 ? -14.199 -6.816 0.233 1.00 79.31 181 GLY A N 1
ATOM 1418 C CA . GLY A 1 181 ? -15.081 -5.652 0.149 1.00 79.31 181 GLY A CA 1
ATOM 1419 C C . GLY A 1 181 ? -16.528 -6.011 0.490 1.00 79.31 181 GLY A C 1
ATOM 1420 O O . GLY A 1 181 ? -17.156 -5.340 1.307 1.00 79.31 181 GLY A O 1
ATOM 1421 N N . LEU A 1 182 ? -17.029 -7.115 -0.072 1.00 83.38 182 LEU A N 1
ATOM 1422 C CA . LEU A 1 182 ? -18.386 -7.609 0.172 1.00 83.38 182 LEU A CA 1
ATOM 1423 C C . LEU A 1 182 ? -18.604 -8.046 1.627 1.00 83.38 182 LEU A C 1
ATOM 1425 O O . LEU A 1 182 ? -19.628 -7.696 2.211 1.00 83.38 182 LEU A O 1
ATOM 1429 N N . ASP A 1 183 ? -17.638 -8.749 2.229 1.00 83.06 183 ASP A N 1
ATOM 1430 C CA . ASP A 1 183 ? -17.676 -9.146 3.646 1.00 83.06 183 ASP A CA 1
ATOM 1431 C C . ASP A 1 183 ? -17.845 -7.924 4.562 1.00 83.06 183 ASP A C 1
ATOM 1433 O O . ASP A 1 183 ? -18.702 -7.903 5.446 1.00 83.06 183 ASP A O 1
ATOM 1437 N N . TYR A 1 184 ? -17.100 -6.848 4.291 1.00 75.12 184 TYR A N 1
ATOM 1438 C CA . TYR A 1 184 ? -17.211 -5.605 5.055 1.00 75.12 184 TYR A CA 1
ATOM 1439 C C . TYR A 1 184 ? -18.587 -4.946 4.923 1.00 75.12 184 TYR A C 1
ATOM 1441 O O . TYR A 1 184 ? -19.188 -4.571 5.935 1.00 75.12 184 TYR A O 1
ATOM 1449 N N . VAL A 1 185 ? -19.112 -4.839 3.699 1.00 76.94 185 VAL A N 1
ATOM 1450 C CA . VAL A 1 185 ? -20.443 -4.263 3.449 1.00 76.94 185 VAL A CA 1
ATOM 1451 C C . VAL A 1 185 ? -21.532 -5.082 4.146 1.00 76.94 185 VAL A C 1
ATOM 1453 O O . VAL A 1 185 ? -22.427 -4.512 4.775 1.00 76.94 185 VAL A O 1
ATOM 1456 N N . TRP A 1 186 ? -21.437 -6.413 4.104 1.00 76.69 186 TRP A N 1
ATOM 1457 C CA . TRP A 1 186 ? -22.387 -7.306 4.766 1.00 76.69 186 TRP A CA 1
ATOM 1458 C C . TRP A 1 186 ? -22.367 -7.142 6.288 1.00 76.69 186 TRP A C 1
ATOM 1460 O O . TRP A 1 186 ? -23.416 -6.954 6.911 1.00 76.69 186 TRP A O 1
ATOM 1470 N N . VAL A 1 187 ? -21.177 -7.159 6.898 1.00 75.44 187 VAL A N 1
ATOM 1471 C CA . VAL A 1 187 ? -21.006 -6.996 8.351 1.00 75.44 187 VAL A CA 1
ATOM 1472 C C . VAL A 1 187 ? -21.572 -5.658 8.831 1.00 75.44 187 VAL A C 1
ATOM 1474 O O . VAL A 1 187 ? -22.205 -5.601 9.890 1.00 75.44 187 VAL A O 1
ATOM 1477 N N . TRP A 1 188 ? -21.385 -4.581 8.069 1.00 71.31 188 TRP A N 1
ATOM 1478 C CA . TRP A 1 188 ? -21.947 -3.277 8.414 1.00 71.31 188 TRP A CA 1
ATOM 1479 C C . TRP A 1 188 ? -23.456 -3.192 8.216 1.00 71.31 188 TRP A C 1
ATOM 1481 O O . TRP A 1 188 ? -24.138 -2.663 9.094 1.00 71.31 188 TRP A O 1
ATOM 1491 N N . SER A 1 189 ? -23.995 -3.754 7.132 1.00 72.75 189 S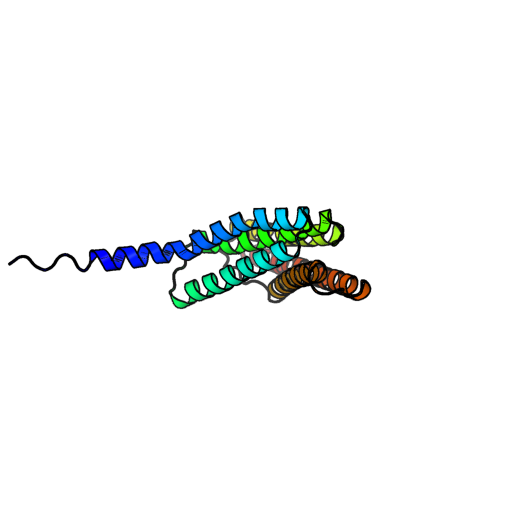ER A N 1
ATOM 1492 C CA . SER A 1 189 ? -25.443 -3.798 6.891 1.00 72.75 189 SER A CA 1
ATOM 1493 C C . SER A 1 189 ? -26.184 -4.499 8.037 1.00 72.75 189 SER A C 1
ATOM 1495 O O . SER A 1 189 ? -27.184 -3.991 8.551 1.00 72.75 189 SER A O 1
ATOM 1497 N N . GLN A 1 190 ? -25.644 -5.625 8.513 1.00 72.94 190 GLN A N 1
ATOM 1498 C CA . GLN A 1 190 ? -26.211 -6.370 9.640 1.00 72.94 190 GLN A CA 1
ATOM 1499 C C . GLN A 1 190 ? -26.183 -5.561 10.943 1.00 72.94 190 GLN A C 1
ATOM 1501 O O . GLN A 1 190 ? -27.181 -5.524 11.663 1.00 72.94 190 GLN A O 1
ATOM 1506 N N . LYS A 1 191 ? -25.075 -4.869 11.238 1.00 69.12 191 LYS A N 1
ATOM 1507 C CA . LYS A 1 191 ? -24.956 -4.032 12.444 1.00 69.12 191 LYS A CA 1
ATOM 1508 C C . LYS A 1 191 ? -25.898 -2.840 12.433 1.00 69.12 191 LYS A C 1
ATOM 1510 O O . LYS A 1 191 ? -26.597 -2.618 13.417 1.00 69.12 191 LYS A O 1
ATOM 1515 N N . TYR A 1 192 ? -25.980 -2.135 11.307 1.00 67.81 192 TYR A N 1
ATOM 1516 C CA . TYR A 1 192 ? -26.908 -1.019 11.150 1.00 67.81 192 TYR A CA 1
ATOM 1517 C C . TYR A 1 192 ? -28.359 -1.453 11.411 1.00 67.81 192 TYR A C 1
ATOM 1519 O O . TYR A 1 192 ? -29.111 -0.763 12.103 1.00 67.81 192 TYR A O 1
ATOM 1527 N N . ARG A 1 193 ? -28.741 -2.645 10.930 1.00 67.94 193 ARG A N 1
ATOM 1528 C CA . ARG A 1 193 ? -30.079 -3.223 11.129 1.00 67.94 193 ARG A CA 1
ATOM 1529 C C . ARG A 1 193 ? -30.368 -3.615 12.583 1.00 67.94 193 ARG A C 1
ATOM 1531 O O . ARG A 1 193 ? -31.518 -3.563 13.013 1.00 67.94 193 ARG A O 1
ATOM 1538 N N . GLN A 1 194 ? -29.353 -4.028 13.341 1.00 67.88 194 GLN A N 1
ATOM 1539 C CA . GLN A 1 194 ? -29.502 -4.359 14.763 1.00 67.88 194 GLN A CA 1
ATOM 1540 C C . GLN A 1 194 ? -29.638 -3.105 15.632 1.00 67.88 194 GLN A C 1
ATOM 1542 O O . GLN A 1 194 ? -30.418 -3.096 16.580 1.00 67.88 194 GLN A O 1
ATOM 1547 N N . GLU A 1 195 ? -28.930 -2.030 15.296 1.00 65.00 195 GLU A N 1
ATOM 1548 C CA . GLU A 1 195 ? -28.977 -0.785 16.067 1.00 65.00 195 GLU A CA 1
ATOM 1549 C C . GLU A 1 195 ? -30.242 0.036 15.809 1.00 65.00 195 GLU A C 1
ATOM 1551 O O . GLU A 1 195 ? -30.795 0.611 16.746 1.00 65.00 195 GLU A O 1
ATOM 1556 N N . THR A 1 196 ? -30.763 0.034 14.578 1.00 61.03 196 THR A N 1
ATOM 1557 C CA . THR A 1 196 ? -32.075 0.637 14.274 1.00 61.03 196 THR A CA 1
ATOM 1558 C C . THR A 1 196 ? -33.211 -0.057 15.023 1.00 61.03 196 THR A C 1
ATOM 1560 O O . THR A 1 196 ? -34.099 0.620 15.530 1.00 61.03 196 THR A O 1
ATOM 1563 N N . LYS A 1 197 ? -33.147 -1.385 15.197 1.00 59.91 197 LYS A N 1
ATOM 1564 C CA . LYS A 1 197 ? -34.106 -2.137 16.025 1.00 59.91 197 LYS A CA 1
ATOM 1565 C C . LYS A 1 197 ? -33.993 -1.876 17.529 1.00 59.91 197 LYS A C 1
ATOM 1567 O O . LYS A 1 197 ? -34.936 -2.168 18.244 1.00 59.91 197 LYS A O 1
ATOM 1572 N N . ARG A 1 198 ? -32.856 -1.373 18.022 1.00 56.31 198 ARG A N 1
ATOM 1573 C CA . ARG A 1 198 ? -32.644 -1.077 19.451 1.00 56.31 198 ARG A CA 1
ATOM 1574 C C . ARG A 1 198 ? -33.105 0.335 19.844 1.00 56.31 198 ARG A C 1
ATOM 1576 O O . ARG A 1 198 ? -33.234 0.614 21.031 1.00 56.31 198 ARG A O 1
ATOM 1583 N N . LYS A 1 199 ? -33.295 1.227 18.864 1.00 55.19 199 LYS A N 1
ATOM 1584 C CA . LYS A 1 199 ? -33.789 2.605 19.056 1.00 55.19 199 LYS A CA 1
ATOM 1585 C C . LYS A 1 199 ? -35.297 2.767 18.792 1.00 55.19 199 LYS A C 1
ATOM 1587 O O . LYS A 1 199 ? -35.812 3.856 19.024 1.00 55.19 199 LYS A O 1
ATOM 1592 N N . SER A 1 200 ? -35.963 1.725 18.292 1.00 49.09 200 SER A N 1
ATOM 1593 C CA . SER A 1 200 ? -37.426 1.607 18.179 1.00 49.09 200 SER A CA 1
ATOM 1594 C C . SER A 1 200 ? -37.979 0.831 19.366 1.00 49.09 200 SER A C 1
ATOM 1596 O O . SER A 1 200 ? -39.206 0.947 19.562 1.00 49.09 200 SER A O 1
#

Secondary structure (DSSP, 8-state):
----SSSSHHHHHHHHHHHHHHHHHHHHHHHHHHHHHHHHHTT-HHHHHHHHHHHHHHHHHHHHHHHHH----HHHHHHHHHHHHHHHHHHHHHHHHTTSS-HHHHHHHHHHHHHHHHHHHHHHHHHS-------HHHHHHHHHHHHHHHHHHHHHHT----HHHHHHHHHHHHHHHHHHHHHHHHHHHHHHHHHHHH--

Solvent-accessible surface area (backbone atoms only — not comparable to full-atom values): 11080 Å² total; per-residue (Å²): 143,87,86,88,88,75,72,72,64,68,62,52,55,53,60,53,56,60,48,44,47,57,46,52,51,41,52,50,44,54,58,46,41,54,60,30,50,50,23,50,74,71,66,38,28,62,57,19,44,52,49,48,52,52,47,54,51,51,50,56,49,41,56,49,49,30,68,74,70,65,51,76,43,79,64,40,68,58,47,43,68,48,41,54,50,51,44,52,50,49,51,44,51,49,38,29,75,72,64,78,37,59,65,69,54,47,50,49,54,53,51,37,51,48,52,56,50,50,54,52,50,52,45,44,76,73,76,43,93,71,84,82,74,80,50,73,53,51,54,50,27,52,51,44,49,53,49,50,54,51,52,51,39,40,36,71,55,82,38,90,69,58,67,71,57,59,51,50,51,52,51,53,41,45,53,42,38,52,52,28,39,52,52,52,54,51,57,49,54,55,50,55,58,54,53,57,63,72,76,106